Protein AF-A0A960X3S8-F1 (afdb_monomer_lite)

Sequence (187 aa):
QKRCPADGPPTTPSRSWREHPVTQSFVLLCLVVVVVWNLRSVDYDKWKRWFPAAWNPPAQALKLDQYWALFAPHPLNDDGWLVLDAELADGSHVDLLRHGQAVSFLKPELISAEFPDYRWHKLLMNLWAAKYQTMRHPVCGWIERQWNEKSPPDRQVKAWTLVFMEEKTLPAYHALIPQKVELARKP

Radius of gyration: 27.68 Å; chains: 1; bounding box: 65×42×90 Å

Foldseek 3Di:
DDDDPDDDDPDDPPPDPPPCVPVVVVVVVLVVLLVLLVVCVVPVPVSCVVPPPVCVVVCVVVVSHDDDPPAPPHRDQKDWAKFKWFQFLLRATAGLLQVGHHTDLDDDPDRVVSAPDPVRVVLRVVCVDPVCLVVVCVVSVVSLVVQQVVDDRRGRTPKIWMWIFIWGQDPPGDIDRTDIDTSDMDD

pLDDT: mean 88.38, std 10.96, range [48.03, 98.44]

Structure (mmCIF, N/CA/C/O backbone):
data_AF-A0A960X3S8-F1
#
_entry.id   AF-A0A960X3S8-F1
#
loop_
_atom_site.group_PDB
_atom_site.id
_atom_site.type_symbol
_atom_site.label_atom_id
_atom_site.label_alt_id
_atom_site.label_comp_id
_atom_site.label_asym_id
_atom_site.label_entity_id
_atom_site.label_seq_id
_atom_site.pdbx_PDB_ins_code
_atom_site.Cartn_x
_atom_site.Cartn_y
_atom_site.Cartn_z
_atom_site.occupancy
_atom_site.B_iso_or_equiv
_atom_site.auth_seq_id
_atom_site.auth_comp_id
_atom_site.auth_asym_id
_atom_site.auth_atom_id
_atom_site.pdbx_PDB_model_num
ATOM 1 N N . GLN A 1 1 ? -39.858 14.604 -64.160 1.00 48.03 1 GLN A N 1
ATOM 2 C CA . GLN A 1 1 ? -39.017 14.335 -62.972 1.00 48.03 1 GLN A CA 1
ATOM 3 C C . GLN A 1 1 ? -37.562 14.626 -63.324 1.00 48.03 1 GLN A C 1
ATOM 5 O O . GLN A 1 1 ? -36.982 13.883 -64.103 1.00 48.03 1 GLN A O 1
ATOM 10 N N . LYS A 1 2 ? -36.987 15.731 -62.827 1.00 49.00 2 LYS A N 1
ATOM 11 C CA . LYS A 1 2 ? -35.540 15.991 -62.923 1.00 49.00 2 LYS A CA 1
ATOM 12 C C . LYS A 1 2 ? -34.854 15.184 -61.814 1.00 49.00 2 LYS A C 1
ATOM 14 O O . LYS A 1 2 ? -35.189 15.382 -60.652 1.00 49.00 2 LYS A O 1
ATOM 19 N N . ARG A 1 3 ? -33.966 14.247 -62.161 1.00 50.47 3 ARG A N 1
ATOM 20 C CA . ARG A 1 3 ? -33.108 13.560 -61.180 1.00 50.47 3 ARG A CA 1
ATOM 21 C C . ARG A 1 3 ? -32.023 14.537 -60.722 1.00 50.47 3 ARG A C 1
ATOM 23 O O . ARG A 1 3 ? -31.351 15.118 -61.571 1.00 50.47 3 ARG A O 1
ATOM 30 N N . CYS A 1 4 ? -31.871 14.719 -59.412 1.00 56.88 4 CYS A N 1
ATOM 31 C CA . CYS A 1 4 ? -30.686 15.360 -58.847 1.00 56.88 4 CYS A CA 1
ATOM 32 C C . CYS A 1 4 ? -29.446 14.514 -59.188 1.00 56.88 4 CYS A C 1
ATOM 34 O O . CYS A 1 4 ? -29.553 13.281 -59.178 1.00 56.88 4 CYS A O 1
ATOM 36 N N . PRO A 1 5 ? -28.292 15.127 -59.502 1.00 57.25 5 PRO A N 1
ATOM 37 C CA . PRO A 1 5 ? -27.046 14.382 -59.588 1.00 57.25 5 PRO A CA 1
ATOM 38 C C . PRO A 1 5 ? -26.740 13.804 -58.201 1.00 57.25 5 PRO A C 1
ATOM 40 O O . PRO A 1 5 ? -26.867 14.496 -57.195 1.00 57.25 5 PRO A O 1
ATOM 43 N N . ALA A 1 6 ? -26.420 12.513 -58.149 1.00 62.44 6 ALA A N 1
ATOM 44 C CA . ALA A 1 6 ? -25.970 11.876 -56.924 1.00 62.44 6 ALA A CA 1
ATOM 45 C C . ALA A 1 6 ? -24.596 12.452 -56.565 1.00 62.44 6 ALA A C 1
ATOM 47 O O . ALA A 1 6 ? -23.650 12.291 -57.339 1.00 62.44 6 ALA A O 1
ATOM 48 N N . ASP A 1 7 ? -24.498 13.123 -55.419 1.00 62.97 7 ASP A N 1
ATOM 49 C CA . ASP A 1 7 ? -23.213 13.482 -54.834 1.00 62.97 7 ASP A CA 1
ATOM 50 C C . ASP A 1 7 ? -22.432 12.182 -54.594 1.00 62.97 7 ASP A C 1
ATOM 52 O O . ASP A 1 7 ? -22.887 11.281 -53.884 1.00 62.97 7 ASP A O 1
ATOM 56 N N . GLY A 1 8 ? -21.287 12.042 -55.266 1.00 67.31 8 GLY A N 1
ATOM 57 C CA . GLY A 1 8 ? -20.387 10.911 -55.059 1.00 67.31 8 GLY A CA 1
ATOM 58 C C . GLY A 1 8 ? -19.930 10.838 -53.596 1.00 67.31 8 GLY A C 1
ATOM 59 O O . GLY A 1 8 ? -19.962 11.851 -52.891 1.00 67.31 8 GLY A O 1
ATOM 60 N N . PRO A 1 9 ? -19.499 9.659 -53.110 1.00 68.88 9 PRO A N 1
ATOM 61 C CA . PRO A 1 9 ? -19.025 9.527 -51.737 1.00 68.88 9 PRO A CA 1
ATOM 62 C C . PRO A 1 9 ? -17.893 10.535 -51.480 1.00 68.88 9 PRO A C 1
ATOM 64 O O . PRO A 1 9 ? -17.053 10.730 -52.365 1.00 68.88 9 PRO A O 1
ATOM 67 N N . PRO A 1 10 ? -17.843 11.181 -50.300 1.00 63.62 10 PRO A N 1
ATOM 68 C CA . PRO A 1 10 ? -16.814 12.166 -50.004 1.00 63.62 10 PRO A CA 1
ATOM 69 C C . PRO A 1 10 ? -15.436 11.521 -50.166 1.00 63.62 10 PRO A C 1
ATOM 71 O O . PRO A 1 10 ? -15.090 10.562 -49.471 1.00 63.62 10 PRO A O 1
ATOM 74 N N . THR A 1 11 ? -14.644 12.034 -51.107 1.00 64.88 11 THR A N 1
ATOM 75 C CA . THR A 1 11 ? -13.258 11.612 -51.298 1.00 64.88 11 THR A CA 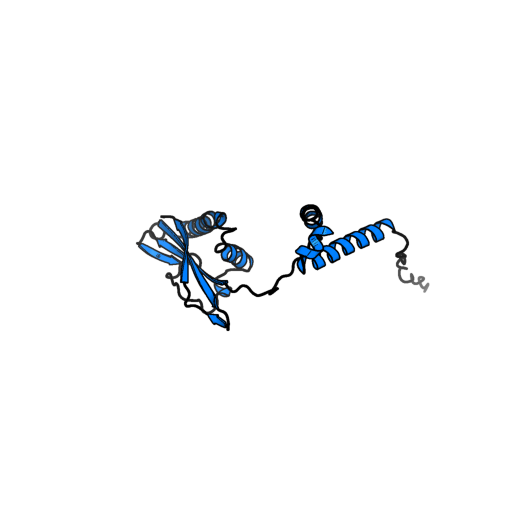1
ATOM 76 C C . THR A 1 11 ? -12.483 11.983 -50.044 1.00 64.88 11 THR A C 1
ATOM 78 O O . THR A 1 11 ? -12.201 13.157 -49.800 1.00 64.88 11 THR A O 1
ATOM 81 N N . THR A 1 12 ? -12.167 10.987 -49.220 1.00 64.50 12 THR A N 1
ATOM 82 C CA . THR A 1 12 ? -11.300 11.193 -48.061 1.00 64.50 12 THR A CA 1
ATOM 83 C C . THR A 1 12 ? -9.906 11.500 -48.605 1.00 64.50 12 THR A C 1
ATOM 85 O O . THR A 1 12 ? -9.380 10.677 -49.358 1.00 64.50 12 THR A O 1
ATOM 88 N N . PRO A 1 13 ? -9.301 12.662 -48.302 1.00 62.12 13 PRO A N 1
ATOM 89 C CA . PRO A 1 13 ? -7.965 12.959 -48.790 1.00 62.12 13 PRO A CA 1
ATOM 90 C C . PRO A 1 13 ? -7.011 11.883 -48.268 1.00 62.12 13 PRO A C 1
ATOM 92 O O . PRO A 1 13 ? -6.859 11.705 -47.057 1.00 62.12 13 PRO A O 1
ATOM 95 N N . SER A 1 14 ? -6.384 11.142 -49.182 1.00 65.50 14 SER A N 1
ATOM 96 C CA . SER A 1 14 ? -5.341 10.182 -48.842 1.00 65.50 14 SER A CA 1
ATOM 97 C C . SER A 1 14 ? -4.112 10.967 -48.389 1.00 65.50 14 SER A C 1
ATOM 99 O O . SER A 1 14 ? -3.263 11.323 -49.203 1.00 65.50 14 SER A O 1
ATOM 101 N N . ARG A 1 15 ? -4.036 11.297 -47.096 1.00 62.56 15 ARG A N 1
ATOM 102 C CA . ARG A 1 15 ? -2.833 11.897 -46.510 1.00 62.56 15 ARG A CA 1
ATOM 103 C C . ARG A 1 15 ? -1.670 10.946 -46.740 1.00 62.56 15 ARG A C 1
ATOM 105 O O . ARG A 1 15 ? -1.662 9.835 -46.208 1.00 62.56 15 ARG A O 1
ATOM 112 N N . SER A 1 16 ? -0.706 11.359 -47.558 1.00 66.06 16 SER A N 1
ATOM 113 C CA . SER A 1 16 ? 0.472 10.543 -47.788 1.00 66.06 16 SER A CA 1
ATOM 114 C C . SER A 1 16 ? 1.361 10.644 -46.548 1.00 66.06 16 SER A C 1
ATOM 116 O O . SER A 1 16 ? 1.662 11.729 -46.055 1.00 66.06 16 SER A O 1
ATOM 118 N N . TRP A 1 17 ? 1.802 9.504 -46.015 1.00 59.81 17 TRP A N 1
ATOM 119 C CA . TRP A 1 17 ? 2.666 9.448 -44.828 1.00 59.81 17 TRP A CA 1
ATOM 120 C C . TRP A 1 17 ? 3.941 10.301 -44.970 1.00 59.81 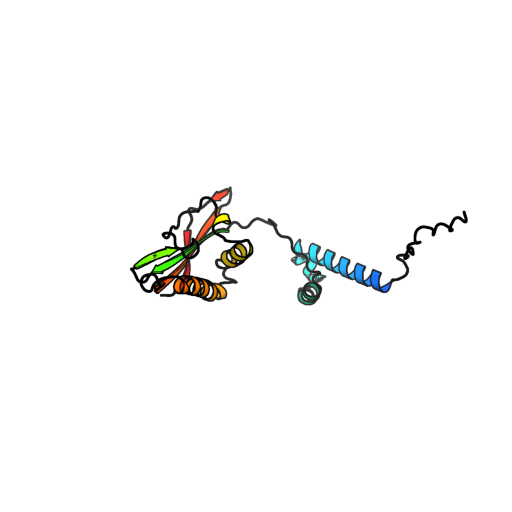17 TRP A C 1
ATOM 122 O O . TRP A 1 17 ? 4.568 10.643 -43.977 1.00 59.81 17 TRP A O 1
ATOM 132 N N . ARG A 1 18 ? 4.321 10.664 -46.200 1.00 63.38 18 ARG A N 1
ATOM 133 C CA . ARG A 1 18 ? 5.527 11.423 -46.548 1.00 63.38 18 ARG A CA 1
ATOM 134 C C . ARG A 1 18 ? 5.441 12.925 -46.248 1.00 63.38 18 ARG A C 1
ATOM 136 O O . ARG A 1 18 ? 6.465 13.593 -46.303 1.00 63.38 18 ARG A O 1
ATOM 143 N N . GLU A 1 19 ? 4.268 13.461 -45.920 1.00 68.75 19 GLU A N 1
ATOM 144 C CA . GLU A 1 19 ? 4.064 14.913 -45.766 1.00 68.75 19 GLU A CA 1
ATOM 145 C C . GLU A 1 19 ? 4.533 15.483 -44.412 1.00 68.75 19 GLU A C 1
ATOM 147 O O . GLU A 1 19 ? 4.605 16.702 -44.249 1.00 68.75 19 GLU A O 1
ATOM 152 N N . HIS A 1 20 ? 4.899 14.636 -43.440 1.00 82.62 20 HIS A N 1
ATOM 153 C CA . HIS A 1 20 ? 5.240 15.077 -42.078 1.00 82.62 20 HIS A CA 1
ATOM 154 C C . HIS A 1 20 ? 6.525 14.429 -41.524 1.00 82.62 20 HIS A C 1
ATOM 156 O O . HIS A 1 20 ? 6.467 13.683 -40.541 1.00 82.62 20 HIS A O 1
ATOM 162 N N . PRO A 1 21 ? 7.706 14.732 -42.097 1.00 87.88 21 PRO A N 1
ATOM 163 C CA . PRO A 1 21 ? 8.974 14.125 -41.682 1.00 87.88 21 PRO A CA 1
ATOM 164 C C . PRO A 1 21 ? 9.322 14.419 -40.216 1.00 87.88 21 PRO A C 1
ATOM 166 O O . PRO A 1 21 ? 9.789 13.535 -39.507 1.00 87.88 21 PRO A O 1
ATOM 169 N N . VAL A 1 22 ? 9.019 15.625 -39.723 1.00 91.94 22 VAL A N 1
ATOM 170 C CA . VAL A 1 22 ? 9.259 16.007 -38.318 1.00 91.94 22 VAL A CA 1
ATOM 171 C C . VAL A 1 22 ? 8.459 15.122 -37.363 1.00 91.94 22 VAL A C 1
ATOM 173 O O . VAL A 1 22 ? 9.004 14.593 -36.395 1.00 91.94 22 VAL A O 1
ATOM 176 N N . THR A 1 23 ? 7.173 14.916 -37.654 1.00 90.69 23 THR A N 1
ATOM 177 C CA . THR A 1 23 ? 6.305 14.051 -36.851 1.00 90.69 23 THR A CA 1
ATOM 178 C C . THR A 1 23 ? 6.798 12.609 -36.878 1.00 90.69 23 THR A C 1
ATOM 180 O O . THR A 1 23 ? 6.862 11.970 -35.833 1.00 90.69 23 THR A O 1
ATOM 183 N N . GLN A 1 24 ? 7.204 12.105 -38.046 1.00 92.38 24 GLN A N 1
ATOM 184 C CA . GLN A 1 24 ? 7.749 10.753 -38.175 1.00 92.38 24 GLN A CA 1
ATOM 185 C C . GLN A 1 24 ? 9.037 10.567 -37.372 1.00 92.38 24 GLN A C 1
ATOM 187 O O . GLN A 1 24 ? 9.165 9.577 -36.655 1.00 92.38 24 GLN A O 1
ATOM 192 N N . SER A 1 25 ? 9.971 11.519 -37.444 1.00 93.69 25 SER A N 1
ATOM 193 C CA . SER A 1 25 ? 11.210 11.478 -36.664 1.00 93.69 25 SER A CA 1
ATOM 194 C C . SER A 1 25 ? 10.942 11.532 -35.162 1.00 93.69 25 SER A C 1
ATOM 196 O O . SER A 1 25 ? 11.573 10.795 -34.408 1.00 93.69 25 SER A O 1
ATOM 198 N N . PHE A 1 26 ? 9.986 12.354 -34.723 1.00 93.50 26 PHE A N 1
ATOM 199 C CA . PHE A 1 26 ? 9.586 12.419 -33.319 1.00 93.50 26 PHE A CA 1
ATOM 200 C C . PHE A 1 26 ? 8.985 11.094 -32.832 1.00 93.50 26 PHE A C 1
ATOM 202 O O . PHE A 1 26 ? 9.410 10.567 -31.808 1.00 93.50 26 PHE A O 1
ATOM 209 N N . VAL A 1 27 ? 8.057 10.506 -33.595 1.00 93.94 27 VAL A N 1
ATOM 210 C CA . VAL A 1 27 ? 7.465 9.199 -33.266 1.00 93.94 27 VAL A CA 1
ATOM 211 C C . VAL A 1 27 ? 8.534 8.109 -33.230 1.00 93.94 27 VAL A C 1
ATOM 213 O O . VAL A 1 27 ? 8.564 7.315 -32.291 1.00 93.94 27 VAL A O 1
ATOM 216 N N . LEU A 1 28 ? 9.441 8.085 -34.210 1.00 95.00 28 LEU A N 1
ATOM 217 C CA . LEU A 1 28 ? 10.548 7.133 -34.240 1.00 95.00 28 LEU A CA 1
ATOM 218 C C . LEU A 1 28 ? 11.435 7.277 -32.999 1.00 95.00 28 LEU A C 1
ATOM 220 O O . LEU A 1 28 ? 11.760 6.275 -32.370 1.00 95.00 28 LEU A O 1
ATOM 224 N N . LEU A 1 29 ? 11.778 8.507 -32.608 1.00 93.94 29 LEU A N 1
ATOM 225 C CA . LEU A 1 29 ? 12.535 8.773 -31.387 1.00 93.94 29 LEU A CA 1
ATOM 226 C C . LEU A 1 29 ? 11.805 8.239 -30.146 1.00 93.94 29 LEU A C 1
ATOM 228 O O . LEU A 1 29 ? 12.420 7.540 -29.342 1.00 93.94 29 LEU A O 1
ATOM 232 N N . CYS A 1 30 ? 10.504 8.510 -30.001 1.00 94.06 30 CYS A N 1
ATOM 233 C CA . CYS A 1 30 ? 9.700 7.977 -28.898 1.00 94.06 30 CYS A CA 1
ATOM 234 C C . CYS A 1 30 ? 9.716 6.444 -28.868 1.00 94.06 30 CYS A C 1
ATOM 236 O O . CYS A 1 30 ? 9.905 5.858 -27.804 1.00 94.06 30 CYS A O 1
ATOM 238 N N . LEU A 1 31 ? 9.575 5.789 -30.024 1.00 95.12 31 LEU A N 1
ATOM 239 C CA . LEU A 1 31 ? 9.638 4.330 -30.126 1.00 95.12 31 LEU A CA 1
ATOM 240 C C . LEU A 1 31 ? 11.012 3.790 -29.724 1.00 95.12 31 LEU A C 1
ATOM 242 O O . LEU A 1 31 ? 11.079 2.821 -28.971 1.00 95.12 31 LEU A O 1
ATOM 246 N N . VAL A 1 32 ? 12.103 4.429 -30.158 1.00 93.50 32 VAL A N 1
ATOM 247 C CA . VAL A 1 32 ? 13.457 4.047 -29.730 1.00 93.50 32 VAL A CA 1
ATOM 248 C C . VAL A 1 32 ? 13.595 4.172 -28.214 1.00 93.50 32 VAL A C 1
ATOM 250 O O . VAL A 1 32 ? 14.090 3.243 -27.580 1.00 93.50 32 VAL A O 1
ATOM 253 N N . VAL A 1 33 ? 13.112 5.265 -27.611 1.00 92.94 33 VAL A N 1
ATOM 254 C CA . VAL A 1 33 ? 13.129 5.441 -26.148 1.00 92.94 33 VAL A CA 1
ATOM 255 C C . VAL A 1 33 ? 12.351 4.324 -25.450 1.00 92.94 33 VAL A C 1
ATOM 257 O O . VAL A 1 33 ? 12.866 3.738 -24.500 1.00 92.94 33 VAL A O 1
ATOM 260 N N . VAL A 1 34 ? 11.158 3.972 -25.937 1.00 93.81 34 VAL A N 1
ATOM 261 C CA . VAL A 1 34 ? 10.342 2.876 -25.383 1.00 93.81 34 VAL A CA 1
ATOM 262 C C . VAL A 1 34 ? 11.053 1.523 -25.506 1.00 93.81 34 VAL A C 1
ATOM 264 O O . VAL A 1 34 ? 11.059 0.741 -24.554 1.00 93.81 34 VAL A O 1
ATOM 267 N N . VAL A 1 35 ? 11.683 1.233 -26.647 1.00 93.12 35 VAL A N 1
ATOM 268 C CA . VAL A 1 35 ? 12.440 -0.013 -26.852 1.00 93.12 35 VAL A CA 1
ATOM 269 C C . VAL A 1 35 ? 13.634 -0.081 -25.903 1.00 93.12 35 VAL A C 1
ATOM 271 O O . VAL A 1 35 ? 13.807 -1.079 -25.207 1.00 93.12 35 VAL A O 1
ATOM 274 N N . VAL A 1 36 ? 14.425 0.990 -25.812 1.00 92.25 36 VAL A N 1
ATOM 275 C CA . VAL A 1 36 ? 15.579 1.060 -24.903 1.00 92.25 36 VAL A CA 1
ATOM 276 C C . VAL A 1 36 ? 15.136 0.961 -23.439 1.00 92.25 36 VAL A C 1
ATOM 278 O O . VAL A 1 36 ? 15.798 0.289 -22.649 1.00 92.25 36 VAL A O 1
ATOM 281 N N . TRP A 1 37 ? 13.993 1.553 -23.077 1.00 93.31 37 TRP A N 1
ATOM 282 C CA . TRP A 1 37 ? 13.402 1.423 -21.745 1.00 93.31 37 TRP A CA 1
ATOM 283 C C . TRP A 1 37 ? 13.089 -0.037 -21.394 1.00 93.31 37 TRP A C 1
ATOM 285 O O . TRP A 1 37 ? 13.457 -0.495 -20.312 1.00 93.31 37 TRP A O 1
ATOM 295 N N . ASN A 1 38 ? 12.465 -0.781 -22.314 1.00 92.00 38 ASN A N 1
ATOM 296 C CA . ASN A 1 38 ? 12.151 -2.202 -22.124 1.00 92.00 38 ASN A CA 1
ATOM 297 C C . ASN A 1 38 ? 13.406 -3.088 -22.111 1.00 92.00 38 ASN A C 1
ATOM 299 O O . ASN A 1 38 ? 13.501 -4.024 -21.326 1.00 92.00 38 ASN A O 1
ATOM 303 N N . LEU A 1 39 ? 14.413 -2.795 -22.935 1.00 91.12 39 LEU A N 1
ATOM 304 C CA . LEU A 1 39 ? 15.672 -3.545 -22.893 1.00 91.12 39 LEU A CA 1
ATOM 305 C C . LEU A 1 39 ? 16.411 -3.324 -21.564 1.00 91.12 39 LEU A C 1
ATOM 307 O O . LEU A 1 39 ? 16.967 -4.265 -20.995 1.00 91.12 39 LEU A O 1
ATOM 311 N N . ARG A 1 40 ? 16.340 -2.100 -21.023 1.00 91.06 40 ARG A N 1
ATOM 312 C CA . ARG A 1 40 ? 16.881 -1.771 -19.701 1.00 91.06 40 ARG A CA 1
ATOM 313 C C . ARG A 1 40 ? 16.116 -2.427 -18.552 1.00 91.06 40 ARG A C 1
ATOM 315 O O . ARG A 1 40 ? 16.734 -2.697 -17.529 1.00 91.06 40 ARG A O 1
ATOM 322 N N . SER A 1 41 ? 14.812 -2.680 -18.676 1.00 86.38 41 SER A N 1
ATOM 323 C CA . SER A 1 41 ? 14.063 -3.379 -17.621 1.00 86.38 41 SER A CA 1
ATOM 324 C C . SER A 1 41 ? 14.402 -4.872 -17.535 1.00 86.38 41 SER A C 1
ATOM 326 O O . SER A 1 41 ? 14.273 -5.443 -16.456 1.00 86.38 41 SER A O 1
ATOM 328 N N . VAL A 1 42 ? 14.880 -5.485 -18.626 1.00 86.62 42 VAL A N 1
ATOM 329 C CA . VAL A 1 42 ? 15.360 -6.880 -18.647 1.00 86.62 42 VAL A CA 1
ATOM 330 C C . VAL A 1 42 ? 16.769 -7.009 -18.062 1.00 86.62 42 VAL A C 1
ATOM 332 O O . VAL A 1 42 ? 17.020 -7.909 -17.268 1.00 86.62 42 VAL A O 1
ATOM 335 N N . ASP A 1 43 ? 17.689 -6.116 -18.439 1.00 87.12 43 ASP A N 1
ATOM 336 C CA . ASP A 1 43 ? 19.082 -6.136 -17.974 1.00 87.12 43 ASP A CA 1
ATOM 337 C C . ASP A 1 43 ? 19.565 -4.708 -17.686 1.00 87.12 43 ASP A C 1
ATOM 339 O O . ASP A 1 43 ? 20.135 -4.008 -18.532 1.00 87.12 43 ASP A O 1
ATOM 343 N N . TYR A 1 44 ? 19.297 -4.243 -16.467 1.00 87.62 44 TYR A N 1
ATOM 344 C CA . TYR A 1 44 ? 19.617 -2.874 -16.075 1.00 87.62 44 TYR A CA 1
ATOM 345 C C . TYR A 1 44 ? 21.122 -2.589 -16.145 1.00 87.62 44 TYR A C 1
ATOM 347 O O . TYR A 1 44 ? 21.533 -1.521 -16.608 1.00 87.62 44 TYR A O 1
ATOM 355 N N . ASP A 1 45 ? 21.958 -3.541 -15.726 1.00 88.50 45 ASP A N 1
ATOM 356 C CA . ASP A 1 45 ? 23.403 -3.345 -15.636 1.00 88.50 45 ASP A CA 1
ATOM 357 C C . ASP A 1 45 ? 24.073 -3.205 -16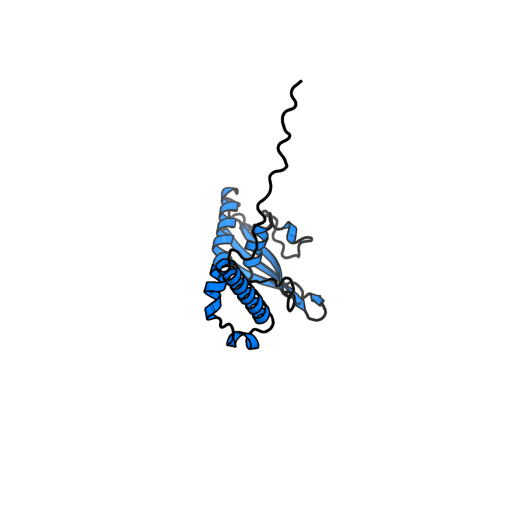.999 1.00 88.50 45 ASP A C 1
ATOM 359 O O . ASP A 1 45 ? 24.981 -2.380 -17.152 1.00 88.50 45 ASP A O 1
ATOM 363 N N . LYS A 1 46 ? 23.592 -3.933 -18.009 1.00 89.81 46 LYS A N 1
ATOM 364 C CA . LYS A 1 46 ? 24.075 -3.807 -19.387 1.00 89.81 46 LYS A CA 1
ATOM 365 C C . LYS A 1 46 ? 23.630 -2.501 -20.045 1.00 89.81 46 LYS A C 1
ATOM 367 O O . LYS A 1 46 ? 24.409 -1.863 -20.760 1.00 89.81 46 LYS A O 1
ATOM 372 N N . TRP A 1 47 ? 22.387 -2.082 -19.811 1.00 89.06 47 TRP A N 1
ATOM 373 C CA . TRP A 1 47 ? 21.772 -0.966 -20.536 1.00 89.06 47 TRP A CA 1
ATOM 374 C C . TRP A 1 47 ? 21.942 0.401 -19.867 1.00 89.06 47 TRP A C 1
ATOM 376 O O . TRP A 1 47 ? 21.851 1.418 -20.558 1.00 89.06 47 TRP A O 1
ATOM 386 N N . LYS A 1 48 ? 22.286 0.470 -18.571 1.00 89.06 48 LYS A N 1
ATOM 387 C CA . LYS A 1 48 ? 22.529 1.748 -17.866 1.00 89.06 48 LYS A CA 1
ATOM 388 C C . LYS A 1 48 ? 23.620 2.612 -18.506 1.00 89.06 48 LYS A C 1
ATOM 390 O O . LYS A 1 48 ? 23.586 3.829 -18.358 1.00 89.06 48 LYS A O 1
ATOM 395 N N . ARG A 1 49 ? 24.569 2.003 -19.233 1.00 86.38 49 ARG A N 1
ATOM 396 C CA . ARG A 1 49 ? 25.625 2.720 -19.973 1.00 86.38 49 ARG A CA 1
ATOM 397 C C . ARG A 1 49 ? 25.073 3.534 -21.146 1.00 86.38 49 ARG A C 1
ATOM 399 O O . ARG A 1 49 ? 25.581 4.614 -21.420 1.00 86.38 49 ARG A O 1
ATOM 406 N N . TRP A 1 50 ? 24.057 3.013 -21.829 1.00 85.62 50 TRP A N 1
ATOM 407 C CA . TRP A 1 50 ? 23.443 3.639 -23.005 1.00 85.62 50 TRP A CA 1
ATOM 408 C C . TRP A 1 50 ? 22.257 4.526 -22.624 1.00 85.62 50 TRP A C 1
ATOM 410 O O . TRP A 1 50 ? 21.982 5.516 -23.294 1.00 85.62 50 TRP A O 1
ATOM 420 N N . PHE A 1 51 ? 21.574 4.188 -21.528 1.00 86.75 51 PHE A N 1
ATOM 421 C CA . PHE A 1 51 ? 20.402 4.904 -21.040 1.00 86.75 51 PHE A CA 1
ATOM 422 C C . PHE A 1 51 ? 20.459 5.086 -19.511 1.00 86.75 51 PHE A C 1
ATOM 424 O O . PHE A 1 51 ? 19.794 4.355 -18.758 1.00 86.75 51 PHE A O 1
ATOM 431 N N . PRO A 1 52 ? 21.288 6.035 -19.028 1.00 88.81 52 PRO A N 1
ATOM 432 C CA . PRO A 1 52 ? 21.501 6.260 -17.601 1.00 88.81 52 PRO A CA 1
ATOM 433 C C . PRO A 1 52 ? 20.232 6.725 -16.879 1.00 88.81 52 PRO A C 1
ATOM 435 O O . PRO A 1 52 ? 19.304 7.260 -17.484 1.00 88.81 52 PRO A O 1
ATOM 438 N N . ALA A 1 53 ? 20.214 6.573 -15.551 1.00 88.94 53 ALA A N 1
ATOM 439 C CA . ALA A 1 53 ? 19.075 6.935 -14.701 1.00 88.94 53 ALA A CA 1
ATOM 440 C C . ALA A 1 53 ? 18.648 8.414 -14.815 1.00 88.94 53 ALA A C 1
ATOM 442 O O . ALA A 1 53 ? 17.493 8.737 -14.549 1.00 88.94 53 ALA A O 1
ATOM 443 N N . ALA A 1 54 ? 19.543 9.297 -15.272 1.00 91.62 54 ALA A N 1
ATOM 444 C CA . ALA A 1 54 ? 19.238 10.694 -15.585 1.00 91.62 54 ALA A CA 1
ATOM 445 C C . ALA A 1 54 ? 18.124 10.863 -16.641 1.00 91.62 54 ALA A C 1
ATOM 447 O O . ALA A 1 54 ? 17.461 11.896 -16.660 1.00 91.62 54 ALA A O 1
ATOM 448 N N . TRP A 1 55 ? 17.867 9.851 -17.479 1.00 89.62 55 TRP A N 1
ATOM 449 C CA . TRP A 1 55 ? 16.760 9.859 -18.441 1.00 89.62 55 TRP A CA 1
ATOM 450 C C . TRP A 1 55 ? 15.411 9.433 -17.850 1.00 89.62 55 TRP A C 1
ATOM 452 O O . TRP A 1 55 ? 14.398 9.482 -18.548 1.00 89.62 55 TRP A O 1
ATOM 462 N N . ASN A 1 56 ? 15.356 9.036 -16.574 1.00 92.31 56 ASN A N 1
ATOM 463 C CA . ASN A 1 56 ? 14.098 8.626 -15.951 1.00 92.31 56 ASN A CA 1
ATOM 464 C C . ASN A 1 56 ? 13.089 9.779 -15.869 1.00 92.31 56 ASN A C 1
ATOM 466 O O . ASN A 1 56 ? 11.979 9.581 -16.356 1.00 92.31 56 ASN A O 1
ATOM 470 N N . PRO A 1 57 ? 13.432 10.976 -15.346 1.00 94.69 57 PRO A N 1
ATOM 471 C CA . PRO A 1 57 ? 12.473 12.075 -15.272 1.00 94.69 57 PRO A CA 1
ATOM 472 C C . PRO A 1 57 ? 11.850 12.468 -16.622 1.00 94.69 57 PRO A C 1
ATOM 474 O O . PRO A 1 57 ? 10.625 12.551 -16.674 1.00 94.69 57 PRO A O 1
ATOM 477 N N . PRO A 1 58 ? 12.601 12.660 -17.730 1.00 92.44 58 PRO A N 1
ATOM 478 C CA . PRO A 1 58 ? 11.979 13.010 -19.007 1.00 92.44 58 PRO A CA 1
ATOM 479 C C . PRO A 1 58 ? 11.130 11.870 -19.585 1.00 92.44 58 PRO A C 1
ATOM 481 O O . PRO A 1 58 ? 10.042 12.130 -20.095 1.00 92.44 58 PRO A O 1
ATOM 484 N N . ALA A 1 59 ? 11.567 10.610 -19.462 1.00 91.50 59 ALA A N 1
ATOM 485 C CA . ALA A 1 59 ? 10.762 9.467 -19.896 1.00 91.50 59 ALA A CA 1
ATOM 486 C C . ALA A 1 59 ? 9.446 9.365 -19.103 1.00 91.50 59 ALA A C 1
ATOM 488 O O . ALA A 1 59 ? 8.392 9.158 -19.698 1.00 91.50 59 ALA A O 1
ATOM 489 N N . GLN A 1 60 ? 9.493 9.594 -17.787 1.00 92.88 60 GLN A N 1
ATOM 490 C CA . GLN A 1 60 ? 8.328 9.584 -16.895 1.00 92.88 60 GLN A CA 1
ATOM 491 C C . GLN A 1 60 ? 7.392 10.776 -17.107 1.00 92.88 60 GLN A C 1
ATOM 493 O O . GLN A 1 60 ? 6.171 10.627 -17.027 1.00 92.88 60 GLN A O 1
ATOM 498 N N . ALA A 1 61 ? 7.946 11.959 -17.385 1.00 94.25 61 ALA A N 1
ATOM 499 C CA . ALA A 1 61 ? 7.173 13.160 -17.685 1.00 94.25 61 ALA A CA 1
ATOM 500 C C . ALA A 1 61 ? 6.365 12.991 -18.979 1.00 94.25 61 ALA A C 1
ATOM 502 O O . ALA A 1 61 ? 5.202 13.381 -19.034 1.00 94.25 61 ALA A O 1
ATOM 503 N N . LEU A 1 62 ? 6.959 12.349 -19.989 1.00 92.94 62 LEU A N 1
ATOM 504 C CA . LEU A 1 62 ? 6.305 12.031 -21.260 1.00 92.94 62 LEU A CA 1
ATOM 505 C C . LEU A 1 62 ? 5.506 10.718 -21.232 1.00 92.94 62 LEU A C 1
ATOM 507 O O . LEU A 1 62 ? 4.924 10.352 -22.250 1.00 92.94 62 LEU A O 1
ATOM 511 N N . LYS A 1 63 ? 5.483 10.001 -20.097 1.00 92.31 63 LYS A N 1
ATOM 512 C CA . LYS A 1 63 ? 4.846 8.679 -19.950 1.00 92.31 63 LYS A CA 1
ATOM 513 C C . LYS A 1 63 ? 5.315 7.645 -20.982 1.00 92.31 63 LYS A C 1
ATOM 515 O O . LYS A 1 63 ? 4.555 6.783 -21.414 1.00 92.31 63 LYS A O 1
ATOM 520 N N . LEU A 1 64 ? 6.585 7.738 -21.374 1.00 92.38 64 LEU A N 1
ATOM 521 C CA . LEU A 1 64 ? 7.261 6.766 -22.237 1.00 92.38 64 LEU A CA 1
ATOM 522 C C . LEU A 1 64 ? 7.844 5.595 -21.437 1.00 92.38 64 LEU A C 1
ATOM 524 O O . LEU A 1 64 ? 8.273 4.600 -22.020 1.00 92.38 64 LEU A O 1
ATOM 528 N N . ASP A 1 65 ? 7.860 5.696 -20.109 1.00 91.50 65 ASP A N 1
ATOM 529 C CA . ASP A 1 65 ? 8.203 4.593 -19.231 1.00 91.50 65 ASP A CA 1
ATOM 530 C C . ASP A 1 65 ? 7.150 3.479 -19.309 1.00 91.50 65 ASP A C 1
ATOM 532 O O . ASP A 1 65 ? 5.956 3.702 -19.134 1.00 91.50 65 ASP A O 1
ATOM 536 N N . GLN A 1 66 ? 7.603 2.258 -19.586 1.00 89.12 66 GLN A N 1
ATOM 537 C CA . GLN A 1 66 ? 6.762 1.062 -19.605 1.00 89.12 66 GLN A CA 1
ATOM 538 C C . GLN A 1 66 ? 7.097 0.180 -18.404 1.00 89.12 66 GLN A C 1
ATOM 540 O O . GLN A 1 66 ? 8.266 -0.101 -18.129 1.00 89.12 66 GLN A O 1
ATOM 545 N N . TYR A 1 67 ? 6.078 -0.274 -17.681 1.00 84.81 67 TYR A N 1
ATOM 546 C CA . TYR A 1 67 ? 6.255 -1.212 -16.579 1.00 84.81 67 TYR A CA 1
ATOM 547 C C . TYR A 1 67 ? 5.075 -2.178 -16.509 1.00 84.81 67 TYR A C 1
ATOM 549 O O . TYR A 1 67 ? 3.941 -1.769 -16.264 1.00 84.81 67 TYR A O 1
ATOM 557 N N . TRP A 1 68 ? 5.355 -3.466 -16.706 1.00 80.38 68 TRP A N 1
ATOM 558 C CA . TRP A 1 68 ? 4.388 -4.545 -16.536 1.00 80.38 68 TRP A CA 1
ATOM 559 C C . TRP A 1 68 ? 5.069 -5.754 -15.898 1.00 80.38 68 TRP A C 1
ATOM 561 O O . TRP A 1 68 ? 5.671 -6.583 -16.577 1.00 80.38 68 TRP A O 1
ATOM 571 N N . ALA A 1 69 ? 4.988 -5.845 -14.575 1.00 75.94 69 ALA A N 1
ATOM 572 C CA . ALA A 1 69 ? 5.579 -6.935 -13.805 1.00 75.94 69 ALA A CA 1
ATOM 573 C C . ALA A 1 69 ? 4.491 -7.688 -13.035 1.00 75.94 69 ALA A C 1
ATOM 575 O O . ALA A 1 69 ? 4.478 -7.686 -11.810 1.00 75.94 69 ALA A O 1
ATOM 576 N N . LEU A 1 70 ? 3.545 -8.302 -13.757 1.00 77.19 70 LEU A N 1
ATOM 577 C CA . LEU A 1 70 ? 2.433 -9.013 -13.118 1.00 77.19 70 LEU A CA 1
ATOM 578 C C . LEU A 1 70 ? 2.936 -10.157 -12.216 1.00 77.19 70 LEU A C 1
ATOM 580 O O . LEU A 1 70 ? 2.484 -10.273 -11.084 1.00 77.19 70 LEU A O 1
ATOM 584 N N . PHE A 1 71 ? 3.917 -10.934 -12.695 1.00 77.62 71 PHE A N 1
ATOM 585 C CA . PHE A 1 71 ? 4.557 -12.037 -11.953 1.00 77.62 71 PHE A CA 1
ATOM 586 C C . PHE A 1 71 ? 6.075 -12.133 -12.186 1.00 77.62 71 PHE A C 1
ATOM 588 O O . PHE A 1 71 ? 6.693 -13.146 -11.872 1.00 77.62 71 PHE A O 1
ATOM 595 N N . ALA A 1 72 ? 6.673 -11.113 -12.806 1.00 81.25 72 ALA A N 1
ATOM 596 C CA . ALA A 1 72 ? 8.064 -11.147 -13.242 1.00 81.25 72 ALA A CA 1
ATOM 597 C C . ALA A 1 72 ? 8.995 -10.429 -12.247 1.00 81.25 72 ALA A C 1
ATOM 599 O O . ALA 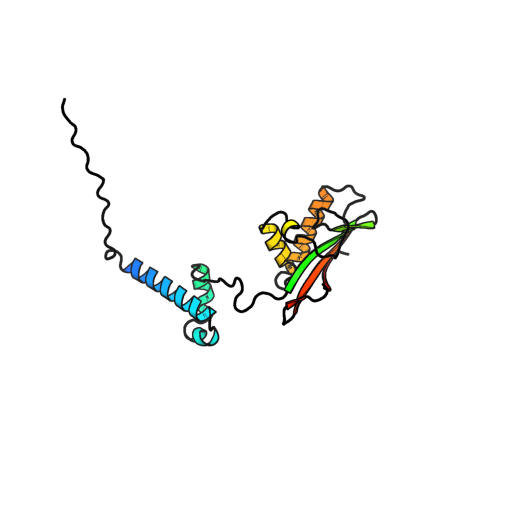A 1 72 ? 8.616 -9.382 -11.720 1.00 81.25 72 ALA A O 1
ATOM 600 N N . PRO A 1 73 ? 10.235 -10.918 -12.052 1.00 77.81 73 PRO A N 1
ATOM 601 C CA . PRO A 1 73 ? 10.743 -12.222 -12.503 1.00 77.81 73 PRO A CA 1
ATOM 602 C C . PRO A 1 73 ? 10.167 -13.396 -11.693 1.00 77.81 73 PRO A C 1
ATOM 604 O O . PRO A 1 73 ? 10.102 -14.515 -12.194 1.00 77.81 73 PRO A O 1
ATOM 607 N N . HIS A 1 74 ? 9.722 -13.124 -10.467 1.00 83.00 74 HIS A N 1
ATOM 608 C CA . HIS A 1 74 ? 9.062 -14.069 -9.578 1.00 83.00 74 HIS A CA 1
ATOM 609 C C . HIS A 1 74 ? 7.856 -13.379 -8.930 1.00 83.00 74 HIS A C 1
ATOM 611 O O . HIS A 1 74 ? 7.899 -12.160 -8.729 1.00 83.00 74 HIS A O 1
ATOM 617 N N . PRO A 1 75 ? 6.787 -14.124 -8.606 1.00 83.06 75 PRO A N 1
ATOM 618 C CA . PRO A 1 75 ? 5.665 -13.569 -7.861 1.00 83.06 75 PRO A CA 1
ATOM 619 C C . PRO A 1 75 ? 6.113 -13.091 -6.472 1.00 83.06 75 PRO A C 1
ATOM 621 O O . PRO A 1 75 ? 7.150 -13.514 -5.956 1.00 83.06 75 PRO A O 1
ATOM 624 N N . LEU A 1 76 ? 5.316 -12.212 -5.858 1.00 82.75 76 LEU A N 1
ATOM 625 C CA . LEU A 1 76 ? 5.481 -11.918 -4.436 1.00 82.75 76 LEU A CA 1
ATOM 626 C C . LEU A 1 76 ? 5.236 -13.201 -3.635 1.00 82.75 76 LEU A C 1
ATOM 628 O O . LEU A 1 76 ? 4.278 -13.923 -3.895 1.00 82.75 76 LEU A O 1
ATOM 632 N N . ASN A 1 77 ? 6.102 -13.451 -2.657 1.00 85.44 77 ASN A N 1
ATOM 633 C CA . ASN A 1 77 ? 5.960 -14.573 -1.729 1.00 85.44 77 ASN A CA 1
ATOM 634 C C . ASN A 1 77 ? 5.272 -14.163 -0.422 1.00 85.44 77 ASN A C 1
ATOM 636 O O . ASN A 1 77 ? 4.971 -15.030 0.393 1.00 85.44 77 ASN A O 1
ATOM 640 N N . ASP A 1 78 ? 5.066 -12.864 -0.215 1.00 86.31 78 ASP A N 1
ATOM 641 C CA . ASP A 1 78 ? 4.431 -12.314 0.974 1.00 86.31 78 ASP A CA 1
ATOM 642 C C . ASP A 1 78 ? 2.962 -12.026 0.639 1.00 86.31 78 ASP A C 1
ATOM 644 O O . ASP A 1 78 ? 2.668 -11.223 -0.253 1.00 86.31 78 ASP A O 1
ATOM 648 N N . ASP A 1 79 ? 2.056 -12.708 1.332 1.00 88.12 79 ASP A N 1
ATOM 649 C CA . ASP A 1 79 ? 0.610 -12.499 1.281 1.00 88.12 79 ASP A CA 1
ATOM 650 C C . ASP A 1 79 ? 0.087 -12.216 2.698 1.00 88.12 79 ASP A C 1
ATOM 652 O O . ASP A 1 79 ? 0.835 -12.274 3.679 1.00 88.12 79 ASP A O 1
ATOM 656 N N . GLY A 1 80 ? -1.187 -11.865 2.828 1.00 92.19 80 GLY A N 1
ATOM 657 C CA . GLY A 1 80 ? -1.807 -11.676 4.129 1.00 92.19 80 GLY A CA 1
ATOM 658 C C . GLY A 1 80 ? -3.077 -10.847 4.104 1.00 92.19 80 GLY A C 1
ATOM 659 O O . GLY A 1 80 ? -3.582 -10.432 3.062 1.00 92.19 80 GLY A O 1
ATOM 660 N N . TRP A 1 81 ? -3.595 -10.568 5.295 1.00 94.06 81 TRP A N 1
ATOM 661 C CA . TRP A 1 81 ? -4.752 -9.696 5.480 1.00 94.06 81 TRP A CA 1
ATOM 662 C C . TRP A 1 81 ? -4.537 -8.739 6.643 1.00 94.06 81 TRP A C 1
ATOM 664 O O . TRP A 1 81 ? -3.750 -8.986 7.558 1.00 94.06 81 TRP A O 1
ATOM 674 N N . LEU A 1 82 ? -5.242 -7.613 6.593 1.00 95.38 82 LEU A N 1
ATOM 675 C CA . LEU A 1 82 ? -5.225 -6.626 7.663 1.00 95.38 82 LEU A CA 1
ATOM 676 C C . LEU A 1 82 ? -6.352 -6.885 8.658 1.00 95.38 82 LEU A C 1
ATOM 678 O O . LEU A 1 82 ? -7.424 -7.363 8.290 1.00 95.38 82 LEU A O 1
ATOM 682 N N . VAL A 1 83 ? -6.086 -6.518 9.905 1.00 96.50 83 VAL A N 1
ATOM 683 C CA . VAL A 1 83 ? -7.050 -6.458 11.003 1.00 96.50 83 VAL A CA 1
ATOM 684 C C . VAL A 1 83 ? -6.836 -5.118 11.698 1.00 96.50 83 VAL A C 1
ATOM 686 O O . VAL A 1 83 ? -5.707 -4.801 12.084 1.00 96.50 83 VAL A O 1
ATOM 689 N N . LEU A 1 84 ? -7.888 -4.310 11.834 1.00 97.50 84 LEU A N 1
ATOM 690 C CA . LEU A 1 84 ? -7.838 -3.067 12.607 1.00 97.50 84 LEU A CA 1
ATOM 691 C C . LEU A 1 84 ? -8.597 -3.278 13.913 1.00 97.50 84 LEU A C 1
ATOM 693 O O . LEU A 1 84 ? -9.774 -2.943 14.020 1.00 97.50 84 LEU A O 1
ATOM 697 N N . ASP A 1 85 ? -7.895 -3.867 14.876 1.00 98.12 85 ASP A N 1
ATOM 698 C CA . ASP A 1 85 ? -8.399 -4.196 16.207 1.00 98.12 85 ASP A CA 1
ATOM 699 C C . ASP A 1 85 ? -8.594 -2.909 17.012 1.00 98.12 85 ASP A C 1
ATOM 701 O O . ASP A 1 85 ? -7.617 -2.245 17.365 1.00 98.12 85 ASP A O 1
ATOM 705 N N . ALA A 1 86 ? -9.847 -2.5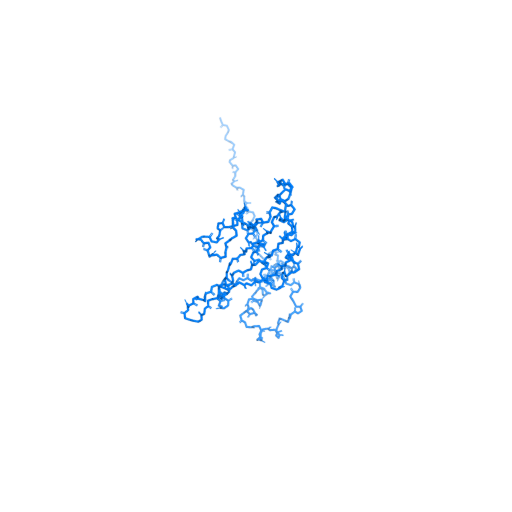29 17.249 1.00 98.06 86 ALA A N 1
ATOM 706 C CA . ALA A 1 86 ? -10.217 -1.349 18.012 1.00 98.06 86 ALA A CA 1
ATOM 707 C C . ALA A 1 86 ? -10.872 -1.731 19.338 1.00 98.06 86 ALA A C 1
ATOM 709 O O . ALA A 1 86 ? -11.874 -2.446 19.362 1.00 98.06 86 ALA A O 1
ATOM 710 N N . GLU A 1 87 ? -10.339 -1.178 20.424 1.00 97.94 87 GLU A N 1
ATOM 711 C CA . GLU A 1 87 ? -10.938 -1.231 21.753 1.00 97.94 87 GLU A CA 1
ATOM 712 C C . GLU A 1 87 ? -11.973 -0.108 21.875 1.00 97.94 87 GLU A C 1
ATOM 714 O O . GLU A 1 87 ? -11.665 1.076 21.687 1.00 97.94 87 GLU A O 1
ATOM 719 N N . LEU A 1 88 ? -13.215 -0.477 22.173 1.00 97.19 88 LEU A N 1
ATOM 720 C CA . LEU A 1 88 ? -14.327 0.450 22.341 1.00 97.19 88 LEU A CA 1
ATOM 721 C C . LEU A 1 88 ? -14.452 0.931 23.792 1.00 97.19 88 LEU A C 1
ATOM 723 O O . LEU A 1 88 ? -13.835 0.403 24.718 1.00 97.19 88 LEU A O 1
ATOM 727 N N . ALA A 1 89 ? -15.271 1.959 24.019 1.00 96.75 89 ALA A N 1
ATOM 728 C CA . ALA A 1 89 ? -15.423 2.547 25.342 1.00 96.75 89 ALA A CA 1
ATOM 729 C C . ALA A 1 89 ? -16.033 1.592 26.384 1.00 96.75 89 ALA A C 1
ATOM 731 O O . ALA A 1 89 ? -15.664 1.698 27.559 1.00 96.75 89 ALA A O 1
ATOM 732 N N . ASP A 1 90 ? -16.866 0.646 25.950 1.00 95.19 90 ASP A N 1
ATOM 733 C CA . ASP A 1 90 ? -17.413 -0.472 26.730 1.00 95.19 90 ASP A CA 1
ATOM 734 C C . ASP A 1 90 ? -16.404 -1.612 27.003 1.00 95.19 90 ASP A C 1
ATOM 736 O O . ASP A 1 90 ? -16.724 -2.548 27.735 1.00 95.19 90 ASP A O 1
ATOM 740 N N . GLY A 1 91 ? -15.183 -1.523 26.460 1.00 95.12 91 GLY A N 1
ATOM 741 C CA . GLY A 1 91 ? -14.118 -2.522 26.594 1.00 95.12 91 GLY A CA 1
ATOM 742 C C . GLY A 1 91 ? -14.211 -3.685 25.601 1.00 95.12 91 GLY A C 1
ATOM 743 O O . GLY A 1 91 ? -13.392 -4.601 25.654 1.00 95.12 91 GLY A O 1
ATOM 744 N N . SER A 1 92 ? -15.196 -3.685 24.699 1.00 95.94 92 SER A N 1
ATOM 745 C CA . SER A 1 92 ? -15.275 -4.677 23.627 1.00 95.94 92 SER A CA 1
ATOM 746 C C . SER A 1 92 ? -14.265 -4.384 22.513 1.00 95.94 92 SER A C 1
ATOM 748 O O . SER A 1 92 ? -13.873 -3.239 22.289 1.00 95.94 92 SER A O 1
ATOM 750 N N . HIS A 1 93 ? -13.850 -5.433 21.800 1.00 97.50 93 HIS A N 1
ATOM 751 C CA . HIS A 1 93 ? -12.930 -5.338 20.668 1.00 97.50 93 HIS A CA 1
ATOM 752 C C . HIS A 1 93 ? -13.652 -5.626 19.354 1.00 97.50 93 HIS A C 1
ATOM 754 O O . HIS A 1 93 ? -14.325 -6.655 19.217 1.00 97.50 93 HIS A O 1
ATOM 760 N N . VAL A 1 94 ? -13.477 -4.743 18.372 1.00 97.31 94 VAL A N 1
ATOM 761 C CA . VAL A 1 94 ? -14.066 -4.882 17.034 1.00 97.31 94 VAL A CA 1
ATOM 762 C C . VAL A 1 94 ? -13.036 -4.640 15.935 1.00 97.31 94 VAL A C 1
ATOM 764 O O . VAL A 1 94 ? -12.133 -3.823 16.092 1.00 97.31 94 VAL A O 1
ATOM 767 N N . ASP A 1 95 ? -13.179 -5.330 14.802 1.00 96.69 95 ASP A N 1
ATOM 768 C CA . ASP A 1 95 ? -12.381 -5.062 13.605 1.00 96.69 95 ASP A CA 1
ATOM 769 C C . ASP A 1 95 ? -13.061 -3.986 12.751 1.00 96.69 95 ASP A C 1
ATOM 771 O O . ASP A 1 95 ? -14.095 -4.214 12.110 1.00 96.69 95 ASP A O 1
ATOM 775 N N . LEU A 1 96 ? -12.466 -2.794 12.726 1.00 95.44 96 LEU A N 1
ATOM 776 C CA . LEU A 1 96 ? -13.011 -1.663 11.978 1.00 95.44 96 LEU A CA 1
ATOM 777 C C . LEU A 1 96 ? -12.916 -1.839 10.456 1.00 95.44 96 LEU A C 1
ATOM 779 O O . LEU A 1 96 ? -13.662 -1.177 9.733 1.00 95.44 96 LEU A O 1
ATOM 783 N N . LEU A 1 97 ? -12.041 -2.718 9.950 1.00 93.75 97 LEU A N 1
ATOM 784 C CA . LEU A 1 97 ? -11.985 -3.038 8.518 1.00 93.75 97 LEU A CA 1
ATOM 785 C C . LEU A 1 97 ? -13.097 -4.005 8.100 1.00 93.75 97 LEU A C 1
ATOM 787 O O . LEU A 1 97 ? -13.489 -3.999 6.938 1.00 93.75 97 LEU A O 1
ATOM 791 N N . ARG A 1 98 ? -13.656 -4.769 9.048 1.00 90.50 98 ARG A N 1
ATOM 792 C CA . ARG A 1 98 ? -14.719 -5.759 8.811 1.00 90.50 98 ARG A CA 1
ATOM 793 C C . ARG A 1 98 ? -16.054 -5.323 9.383 1.00 90.50 98 ARG A C 1
ATOM 795 O O . ARG A 1 98 ? -16.742 -6.080 10.065 1.00 90.50 98 ARG A O 1
ATOM 802 N N . HIS A 1 99 ? -16.419 -4.071 9.132 1.00 86.56 99 HIS A N 1
ATOM 803 C CA . HIS A 1 99 ? -17.715 -3.516 9.528 1.00 86.56 99 HIS A CA 1
ATOM 804 C C . HIS A 1 99 ? -18.032 -3.638 11.035 1.00 86.56 99 HIS A C 1
ATOM 806 O O . HIS A 1 99 ? -19.201 -3.692 11.413 1.00 86.56 99 HIS A O 1
ATOM 812 N N . GLY A 1 100 ? -17.014 -3.671 11.904 1.00 88.50 100 GLY A N 1
ATOM 813 C CA . GLY A 1 100 ? -17.199 -3.756 13.353 1.00 88.50 100 GLY A CA 1
ATOM 814 C C . GLY A 1 100 ? -17.557 -5.150 13.874 1.00 88.50 100 GLY A C 1
ATOM 815 O O . GLY A 1 100 ? -18.109 -5.264 14.969 1.00 88.50 100 GLY A O 1
ATOM 816 N N . GLN A 1 101 ? -17.276 -6.206 13.105 1.00 92.50 101 GLN A N 1
ATOM 817 C CA . GLN A 1 101 ? -17.359 -7.585 13.590 1.00 92.50 101 GLN A CA 1
ATOM 818 C C . GLN A 1 101 ? -16.373 -7.835 14.740 1.00 92.50 101 GLN A C 1
ATOM 820 O O . GLN A 1 101 ? -15.417 -7.083 14.935 1.00 92.50 101 GLN A O 1
ATOM 825 N N . ALA A 1 102 ? -16.593 -8.914 15.496 1.00 94.19 102 ALA A N 1
ATOM 826 C CA . ALA A 1 102 ? -15.637 -9.352 16.507 1.00 94.19 102 ALA A CA 1
ATOM 827 C C . ALA A 1 102 ? -14.260 -9.598 15.872 1.00 94.19 102 ALA A C 1
ATOM 829 O O . ALA A 1 102 ? -14.162 -10.167 14.781 1.00 94.19 102 ALA A O 1
ATOM 830 N N . VAL A 1 103 ? -13.201 -9.175 16.563 1.00 95.38 103 VAL A N 1
ATOM 831 C CA . VAL A 1 103 ? -11.832 -9.304 16.055 1.00 95.38 103 VAL A CA 1
ATOM 832 C C . VAL A 1 103 ? -11.491 -10.774 15.835 1.00 95.38 103 VAL A C 1
ATOM 834 O O . VAL A 1 103 ? -11.599 -11.600 16.741 1.00 95.38 103 VAL A O 1
ATOM 837 N N . SER A 1 104 ? -11.041 -11.092 14.623 1.00 93.75 104 SER A N 1
ATOM 838 C CA . SER A 1 104 ? -10.562 -12.420 14.259 1.00 93.75 104 SER A CA 1
ATOM 839 C C . SER A 1 104 ? -9.258 -12.311 13.487 1.00 93.75 104 SER A C 1
ATOM 841 O O . SER A 1 104 ? -9.166 -11.636 12.463 1.00 93.75 104 SER A O 1
ATOM 843 N N . PHE A 1 105 ? -8.249 -13.031 13.967 1.00 94.19 105 PHE A N 1
ATOM 844 C CA . PHE A 1 105 ? -6.962 -13.176 13.291 1.00 94.19 105 PHE A CA 1
ATOM 845 C C . PHE A 1 105 ? -6.924 -14.411 12.386 1.00 94.19 105 PHE A C 1
ATOM 847 O O . PHE A 1 105 ? -5.857 -14.775 11.911 1.00 94.19 105 PHE A O 1
ATOM 854 N N . LEU A 1 106 ? -8.056 -15.083 12.157 1.00 92.88 106 LEU A N 1
ATOM 855 C CA . LEU A 1 106 ? -8.131 -16.199 11.218 1.00 92.88 106 LEU A CA 1
ATOM 856 C C . LEU A 1 106 ? -8.216 -15.687 9.777 1.00 92.88 106 LEU A C 1
ATOM 858 O O . LEU A 1 106 ? -8.753 -14.604 9.513 1.00 92.88 106 LEU A O 1
ATOM 862 N N . LYS A 1 107 ? -7.698 -16.494 8.847 1.00 91.31 107 LYS A N 1
ATOM 863 C CA . LYS A 1 107 ? -7.774 -16.210 7.414 1.00 91.31 107 LYS A CA 1
ATOM 864 C C . LYS A 1 107 ? -9.245 -16.174 6.983 1.00 91.31 107 LYS A C 1
ATOM 866 O O . LYS A 1 107 ? -9.953 -17.150 7.237 1.00 91.31 107 LYS A O 1
ATOM 871 N N . PRO A 1 108 ? -9.716 -15.085 6.350 1.00 89.75 108 PRO A N 1
ATOM 872 C CA . PRO A 1 108 ? -11.029 -15.063 5.716 1.00 89.75 108 PRO A CA 1
ATOM 873 C C . PRO A 1 108 ? -11.164 -16.150 4.657 1.00 89.75 108 PRO A C 1
ATOM 875 O O . PRO A 1 108 ? -10.193 -16.463 3.969 1.00 89.75 108 PRO A O 1
ATOM 878 N N . GLU A 1 109 ? -12.383 -16.645 4.445 1.00 90.44 109 GLU A N 1
ATOM 879 C CA . GLU A 1 109 ? -12.670 -17.528 3.308 1.00 90.44 109 GLU A CA 1
ATOM 880 C C . GLU A 1 109 ? -12.372 -16.834 1.972 1.00 90.44 109 GLU A C 1
ATOM 882 O O . GLU A 1 109 ? -11.847 -17.456 1.048 1.00 90.44 109 GLU A O 1
ATOM 887 N N . LEU A 1 110 ? -12.662 -15.529 1.885 1.00 88.19 110 LEU A N 1
ATOM 888 C CA . LEU A 1 110 ? -12.421 -14.729 0.692 1.00 88.19 110 LEU A CA 1
ATOM 889 C C . LEU A 1 110 ? -11.899 -13.330 1.044 1.00 88.19 110 LEU A C 1
ATOM 891 O O . LEU A 1 110 ? -12.669 -12.395 1.234 1.00 88.19 110 LEU A O 1
ATOM 895 N N . ILE A 1 111 ? -10.573 -13.168 1.050 1.00 86.50 111 ILE A N 1
ATOM 896 C CA . ILE A 1 111 ? -9.902 -11.892 1.372 1.00 86.50 111 ILE A CA 1
ATOM 897 C C . ILE A 1 111 ? -10.376 -10.744 0.465 1.00 86.50 111 ILE A C 1
ATOM 899 O O . ILE A 1 111 ? -10.509 -9.610 0.913 1.00 86.50 111 ILE A O 1
ATOM 903 N N . SER A 1 112 ? -10.669 -11.015 -0.809 1.00 85.75 112 SER A N 1
ATOM 904 C CA . SER A 1 112 ? -11.121 -9.976 -1.743 1.00 85.75 112 SER A CA 1
ATOM 905 C C . SER A 1 112 ? -12.495 -9.391 -1.402 1.00 85.75 112 SER A C 1
ATOM 907 O O . SER A 1 112 ? -12.777 -8.275 -1.833 1.00 85.75 112 SER A O 1
ATOM 909 N N . ALA A 1 113 ? -13.326 -10.104 -0.633 1.00 87.44 113 ALA A N 1
ATOM 910 C CA . ALA A 1 113 ? -14.628 -9.623 -0.173 1.00 87.44 113 ALA A CA 1
ATOM 911 C C . ALA A 1 113 ? -14.536 -8.720 1.069 1.00 87.44 113 ALA A C 1
ATOM 913 O O . ALA A 1 113 ? -15.494 -8.016 1.371 1.00 87.44 113 ALA A O 1
ATOM 914 N N . GLU A 1 114 ? -13.386 -8.689 1.750 1.00 86.19 114 GLU A N 1
ATOM 915 C CA . GLU A 1 114 ? -13.145 -7.817 2.912 1.00 86.19 114 GLU A CA 1
ATOM 916 C C . GLU A 1 114 ? -13.004 -6.337 2.516 1.00 86.19 114 GLU A C 1
ATOM 918 O O . GLU A 1 114 ? -12.975 -5.448 3.366 1.00 86.19 114 GLU A O 1
ATOM 923 N N . PHE A 1 115 ? -12.897 -6.047 1.215 1.00 88.50 115 PHE A N 1
ATOM 924 C CA . PHE A 1 115 ? -12.727 -4.696 0.699 1.00 88.50 115 PHE A CA 1
ATOM 925 C C . PHE A 1 115 ? -13.994 -4.212 -0.012 1.00 88.50 115 PHE A C 1
ATOM 927 O O . PHE A 1 115 ? -14.509 -4.917 -0.879 1.00 88.50 115 PHE A O 1
ATOM 934 N N . PRO A 1 116 ? -14.449 -2.972 0.250 1.00 86.81 116 PRO A N 1
ATOM 935 C CA . PRO A 1 116 ? -15.615 -2.417 -0.437 1.00 86.81 116 PRO A CA 1
ATOM 936 C C . PRO A 1 116 ? -15.439 -2.311 -1.956 1.00 86.81 116 PRO A C 1
ATOM 938 O O . PRO A 1 116 ? -16.374 -2.548 -2.716 1.00 86.81 116 PRO A O 1
ATOM 941 N N . ASP A 1 117 ? -14.243 -1.916 -2.405 1.00 91.31 117 ASP A N 1
ATOM 942 C CA . ASP A 1 117 ? -13.906 -1.790 -3.820 1.00 91.31 117 ASP A CA 1
ATOM 943 C C . ASP A 1 117 ? -12.394 -1.944 -4.075 1.00 91.31 117 ASP A C 1
ATOM 945 O O . ASP A 1 117 ? -11.572 -2.051 -3.159 1.00 91.31 117 ASP A O 1
ATOM 949 N N . TYR A 1 118 ? -12.012 -1.922 -5.355 1.00 90.69 118 TYR A N 1
ATOM 950 C CA . TYR A 1 118 ? -10.617 -2.053 -5.781 1.00 90.69 118 TYR A CA 1
ATOM 951 C C . TYR A 1 118 ? -9.700 -0.924 -5.273 1.00 90.69 118 TYR A C 1
ATOM 953 O O . TYR A 1 118 ? -8.511 -1.150 -5.040 1.00 90.69 118 TYR A O 1
ATOM 961 N N . ARG A 1 119 ? -10.213 0.301 -5.097 1.00 93.88 119 ARG A N 1
ATOM 962 C CA . ARG A 1 119 ? -9.417 1.431 -4.592 1.00 93.88 119 ARG A CA 1
ATOM 963 C C . ARG A 1 119 ? -9.118 1.251 -3.111 1.00 93.88 119 ARG A C 1
ATOM 965 O O . ARG A 1 119 ? -7.972 1.452 -2.713 1.00 93.88 119 ARG A O 1
ATOM 972 N N . TRP A 1 120 ? -10.108 0.822 -2.329 1.00 93.88 120 TRP A N 1
ATOM 973 C CA . TRP A 1 120 ? -9.928 0.439 -0.930 1.00 93.88 120 TRP A CA 1
ATOM 974 C C . TRP A 1 120 ? -8.951 -0.715 -0.793 1.00 93.88 120 TRP A C 1
ATOM 976 O O . TRP A 1 120 ? -8.008 -0.611 -0.013 1.00 93.88 120 TRP A O 1
ATOM 986 N N . HIS A 1 121 ? -9.107 -1.751 -1.616 1.00 92.88 121 HIS A N 1
ATOM 987 C CA . HIS A 1 121 ? -8.166 -2.861 -1.668 1.00 92.88 121 HIS A CA 1
ATOM 988 C C . HIS A 1 121 ? -6.734 -2.362 -1.917 1.00 92.88 121 HIS A C 1
ATOM 990 O O . HIS A 1 121 ? -5.823 -2.681 -1.155 1.00 92.88 121 HIS A O 1
ATOM 996 N N . LYS A 1 122 ? -6.525 -1.496 -2.920 1.00 92.19 122 LYS A N 1
ATOM 997 C CA . LYS A 1 122 ? -5.193 -0.960 -3.232 1.00 92.19 122 LYS A CA 1
ATOM 998 C C . LYS A 1 122 ? -4.624 -0.077 -2.120 1.00 92.19 122 LYS A C 1
ATOM 1000 O O . LYS A 1 122 ? -3.426 -0.143 -1.855 1.00 92.19 122 LYS A O 1
ATOM 1005 N N . LEU A 1 123 ? -5.449 0.766 -1.502 1.00 94.56 123 LEU A N 1
ATOM 1006 C CA . LEU A 1 123 ? -5.037 1.635 -0.402 1.00 94.56 123 LEU A CA 1
ATOM 1007 C C . LEU A 1 123 ? -4.626 0.810 0.820 1.00 94.56 123 LEU A C 1
ATOM 1009 O O . LEU A 1 123 ? -3.530 0.997 1.343 1.00 94.56 123 LEU A O 1
ATOM 1013 N N . LEU A 1 124 ? -5.491 -0.107 1.249 1.00 94.31 124 LEU A N 1
ATOM 1014 C CA . LEU A 1 124 ? -5.301 -0.894 2.462 1.00 94.31 124 LEU A CA 1
ATOM 1015 C C . LEU A 1 124 ? -4.150 -1.887 2.291 1.00 94.31 124 LEU A C 1
ATOM 1017 O O . LEU A 1 124 ? -3.243 -1.898 3.116 1.00 94.31 124 LEU A O 1
ATOM 1021 N N . MET A 1 125 ? -4.066 -2.603 1.166 1.00 91.38 125 MET A N 1
ATOM 1022 C CA . MET A 1 125 ? -2.931 -3.498 0.885 1.00 91.38 125 MET A CA 1
ATOM 1023 C C . MET A 1 125 ? -1.609 -2.784 0.624 1.00 91.38 125 MET A C 1
ATOM 1025 O O . MET A 1 125 ? -0.582 -3.433 0.488 1.00 91.38 125 MET A O 1
ATOM 1029 N N . ASN A 1 126 ? -1.575 -1.456 0.576 1.00 94.00 126 ASN A N 1
ATOM 1030 C CA . ASN A 1 126 ? -0.307 -0.738 0.621 1.00 94.00 126 ASN A CA 1
ATOM 1031 C C . ASN A 1 126 ? 0.172 -0.508 2.067 1.00 94.00 126 ASN A C 1
ATOM 1033 O O . ASN A 1 126 ? 1.368 -0.341 2.274 1.00 94.00 126 ASN A O 1
ATOM 1037 N N . LEU A 1 127 ? -0.703 -0.530 3.080 1.00 95.12 127 LEU A N 1
ATOM 1038 C CA . LEU A 1 127 ? -0.342 -0.151 4.455 1.00 95.12 127 LEU A CA 1
ATOM 1039 C C . LEU A 1 127 ? 0.660 -1.099 5.130 1.00 95.12 127 LEU A C 1
ATOM 1041 O O . LEU A 1 127 ? 1.394 -0.656 6.021 1.00 95.12 127 LEU A O 1
ATOM 1045 N N . TRP A 1 128 ? 0.734 -2.366 4.709 1.00 93.62 128 TRP A N 1
ATOM 1046 C CA . TRP A 1 128 ? 1.720 -3.312 5.246 1.00 93.62 128 TRP A CA 1
ATOM 1047 C C . TRP A 1 128 ? 3.152 -2.929 4.854 1.00 93.62 128 TRP A C 1
ATOM 1049 O O . TRP A 1 128 ? 4.056 -2.968 5.687 1.00 93.62 128 TRP A O 1
ATOM 1059 N N . ALA A 1 129 ? 3.359 -2.443 3.627 1.00 92.88 129 ALA A N 1
ATOM 1060 C CA . ALA A 1 129 ? 4.689 -2.138 3.118 1.00 92.88 129 ALA A CA 1
ATOM 1061 C C . ALA A 1 129 ? 5.325 -0.933 3.834 1.00 92.88 129 ALA A C 1
ATOM 1063 O O . ALA A 1 129 ? 4.720 0.133 3.973 1.00 92.88 129 ALA A O 1
ATOM 1064 N N . ALA A 1 130 ? 6.602 -1.062 4.210 1.00 93.25 130 ALA A N 1
ATOM 1065 C CA . ALA A 1 130 ? 7.348 -0.034 4.948 1.00 93.25 130 ALA A CA 1
ATOM 1066 C C . ALA A 1 130 ? 7.349 1.346 4.260 1.00 93.25 130 ALA A C 1
ATOM 1068 O O . ALA A 1 130 ? 7.231 2.375 4.923 1.00 93.25 130 ALA A O 1
ATOM 1069 N N . LYS A 1 131 ? 7.391 1.384 2.919 1.00 95.06 131 LYS A N 1
ATOM 1070 C CA . LYS A 1 131 ? 7.331 2.634 2.133 1.00 95.06 131 LYS A CA 1
ATOM 1071 C C . LYS A 1 131 ? 6.060 3.465 2.360 1.00 95.06 131 LYS A C 1
ATOM 1073 O O . LYS A 1 131 ? 6.058 4.648 2.039 1.00 95.06 131 LYS A O 1
ATOM 1078 N N . TYR A 1 132 ? 4.994 2.866 2.893 1.00 95.44 132 TYR A N 1
ATOM 1079 C CA . TYR A 1 132 ? 3.720 3.530 3.169 1.00 95.44 132 TYR A CA 1
ATOM 1080 C C . TYR A 1 132 ? 3.415 3.634 4.671 1.00 95.44 132 TYR A C 1
ATOM 1082 O O . TYR A 1 132 ? 2.287 3.950 5.046 1.00 95.44 132 TYR A O 1
ATOM 1090 N N . GLN A 1 133 ? 4.406 3.428 5.547 1.00 95.94 133 GLN A N 1
ATOM 1091 C CA . GLN A 1 133 ? 4.214 3.493 7.001 1.00 95.94 133 GLN A CA 1
ATOM 1092 C C . GLN A 1 133 ? 3.622 4.826 7.484 1.00 95.94 133 GLN A C 1
ATOM 1094 O O . GLN A 1 133 ? 2.804 4.849 8.401 1.00 95.94 133 GLN A O 1
ATOM 1099 N N . THR A 1 134 ? 3.968 5.934 6.821 1.00 96.38 134 THR A N 1
ATOM 1100 C CA . THR A 1 134 ? 3.468 7.280 7.140 1.00 96.38 134 THR A CA 1
ATOM 1101 C C . THR A 1 134 ? 1.965 7.429 6.901 1.00 96.38 134 THR A C 1
ATOM 1103 O O . THR A 1 134 ? 1.340 8.302 7.493 1.00 96.38 134 THR A O 1
ATOM 1106 N N . MET A 1 135 ? 1.368 6.560 6.078 1.00 96.75 135 MET A N 1
ATOM 1107 C CA . MET A 1 135 ? -0.063 6.569 5.767 1.00 96.75 135 MET A CA 1
ATOM 1108 C C . MET A 1 135 ? -0.898 5.772 6.779 1.00 96.75 135 MET A C 1
ATOM 1110 O O . MET A 1 135 ? -2.114 5.950 6.815 1.00 96.75 135 MET A O 1
ATOM 1114 N N . ARG A 1 136 ? -0.281 4.939 7.634 1.00 97.00 136 ARG A N 1
ATOM 1115 C CA . ARG A 1 136 ? -0.999 4.066 8.584 1.00 97.00 136 ARG A CA 1
ATOM 1116 C C . ARG A 1 136 ? -1.863 4.868 9.556 1.00 97.00 136 ARG A C 1
ATOM 1118 O O . ARG A 1 136 ? -3.068 4.648 9.611 1.00 97.00 136 ARG A O 1
ATOM 1125 N N . HIS A 1 137 ? -1.278 5.838 10.263 1.00 97.75 137 HIS A N 1
ATOM 1126 C CA . HIS A 1 137 ? -2.018 6.670 11.220 1.00 97.75 137 HIS A CA 1
ATOM 1127 C C . HIS A 1 137 ? -3.101 7.544 10.566 1.00 97.75 137 HIS A C 1
ATOM 1129 O O . HIS A 1 137 ? -4.226 7.523 11.063 1.00 97.75 137 HIS A O 1
ATOM 1135 N N . PRO A 1 138 ? -2.838 8.281 9.465 1.00 97.31 138 PRO A N 1
ATOM 1136 C CA . PRO A 1 138 ? -3.879 9.058 8.795 1.00 97.31 138 PRO A CA 1
ATOM 1137 C C . PRO A 1 138 ? -5.067 8.215 8.325 1.00 97.31 138 PRO A C 1
ATOM 1139 O O . PRO A 1 138 ? -6.211 8.627 8.520 1.00 97.31 138 PRO A O 1
ATOM 1142 N N . VAL A 1 139 ? -4.807 7.039 7.739 1.00 97.06 139 VAL A N 1
ATOM 1143 C CA . VAL A 1 139 ? -5.867 6.146 7.252 1.00 97.06 139 VAL A CA 1
ATOM 1144 C C . VAL A 1 139 ? -6.643 5.540 8.420 1.00 97.06 139 VAL A C 1
ATOM 1146 O O . VAL A 1 139 ? -7.862 5.679 8.454 1.00 97.06 139 VAL A O 1
ATOM 1149 N N . CYS A 1 140 ? -5.969 4.955 9.415 1.00 97.44 140 CYS A N 1
ATOM 1150 C CA . CYS A 1 140 ? -6.645 4.372 10.582 1.00 97.44 140 CYS A CA 1
ATOM 1151 C C . CYS A 1 140 ? -7.419 5.431 11.377 1.00 97.44 140 CYS A C 1
ATOM 1153 O O . CYS A 1 140 ? -8.554 5.193 11.768 1.00 97.44 140 CYS A O 1
ATOM 1155 N N . GLY A 1 141 ? -6.863 6.634 11.537 1.00 97.50 141 GLY A N 1
ATOM 1156 C CA . GLY A 1 141 ? -7.552 7.745 12.190 1.00 97.50 141 GLY A CA 1
ATOM 1157 C C . GLY A 1 141 ? -8.763 8.253 11.401 1.00 97.50 141 GLY A C 1
ATOM 1158 O O . GLY A 1 141 ? -9.727 8.722 11.999 1.00 97.50 141 GLY A O 1
ATOM 1159 N N . TRP A 1 142 ? -8.752 8.173 10.067 1.00 97.12 142 TRP A N 1
ATOM 1160 C CA . TRP A 1 142 ? -9.953 8.441 9.271 1.00 97.12 142 TRP A CA 1
ATOM 1161 C C . TRP A 1 142 ? -11.020 7.361 9.491 1.00 97.12 142 TRP A C 1
ATOM 1163 O O . TRP A 1 142 ? -12.170 7.719 9.732 1.00 97.12 142 TRP A O 1
ATOM 1173 N N . ILE A 1 143 ? -10.643 6.077 9.492 1.00 96.69 143 ILE A N 1
ATOM 1174 C CA . ILE A 1 143 ? -11.566 4.957 9.758 1.00 96.69 143 ILE A CA 1
ATOM 1175 C C . ILE A 1 143 ? -12.187 5.097 11.156 1.00 96.69 143 ILE A C 1
ATOM 1177 O O . ILE A 1 143 ? -13.402 5.000 11.309 1.00 96.69 143 ILE A O 1
ATOM 1181 N N . GLU A 1 144 ? -11.364 5.409 12.158 1.00 97.62 144 GLU A N 1
ATOM 1182 C CA . GLU A 1 144 ? -11.785 5.681 13.533 1.00 97.62 144 GLU A CA 1
ATOM 1183 C C . GLU A 1 144 ? -12.834 6.801 13.599 1.00 97.62 144 GLU A C 1
ATOM 1185 O O . GLU A 1 144 ? -13.891 6.628 14.203 1.00 97.62 144 GLU A O 1
ATOM 1190 N N . ARG A 1 145 ? -12.580 7.945 12.946 1.00 97.50 145 ARG A N 1
ATOM 1191 C CA . ARG A 1 145 ? -13.541 9.061 12.913 1.00 97.50 145 ARG A CA 1
ATOM 1192 C C . ARG A 1 145 ? -14.861 8.650 12.270 1.00 97.50 145 ARG A C 1
ATOM 1194 O O . ARG A 1 145 ? -15.913 8.946 12.821 1.00 97.50 145 ARG A O 1
ATOM 1201 N N . GLN A 1 146 ? -14.808 7.934 11.148 1.00 96.25 146 GLN A N 1
ATOM 1202 C CA . GLN A 1 146 ? -16.008 7.454 10.457 1.00 96.25 146 GLN A CA 1
ATOM 1203 C C . GLN A 1 146 ? -16.835 6.478 11.300 1.00 96.25 146 GLN A C 1
ATOM 1205 O O . GLN A 1 146 ? -18.063 6.477 11.203 1.00 96.25 146 GLN A O 1
ATOM 1210 N N . TRP A 1 147 ? -16.180 5.660 12.125 1.00 96.56 147 TRP A N 1
ATOM 1211 C CA . TRP A 1 147 ? -16.855 4.823 13.109 1.00 96.56 147 TRP A CA 1
ATOM 1212 C C . TRP A 1 147 ? -17.488 5.672 14.216 1.00 96.56 147 TRP A C 1
ATOM 1214 O O . TRP A 1 147 ? -18.690 5.580 14.452 1.00 96.56 147 TRP A O 1
ATOM 1224 N N . ASN A 1 148 ? -16.705 6.542 14.859 1.00 97.12 148 ASN A N 1
ATOM 1225 C CA . ASN A 1 148 ? -17.158 7.355 15.990 1.00 97.12 148 ASN A CA 1
ATOM 1226 C C . ASN A 1 148 ? -18.307 8.311 15.624 1.00 97.12 148 ASN A C 1
ATOM 1228 O O . ASN A 1 148 ? -19.159 8.571 16.466 1.00 97.12 148 ASN A O 1
ATOM 1232 N N . GLU A 1 149 ? -18.371 8.799 14.381 1.00 97.25 149 GLU A N 1
ATOM 1233 C CA . GLU A 1 149 ? -19.479 9.626 13.868 1.00 97.25 149 GLU A CA 1
ATOM 1234 C C . GLU A 1 149 ? -20.831 8.893 13.855 1.00 97.25 149 GLU A C 1
ATOM 1236 O O . GLU A 1 149 ? -21.880 9.530 13.936 1.00 97.25 149 GLU A O 1
ATOM 1241 N N . LYS A 1 150 ? -20.818 7.561 13.735 1.00 95.25 150 LYS A N 1
ATOM 1242 C CA . LYS A 1 150 ? -22.023 6.720 13.626 1.00 95.25 150 LYS A CA 1
ATOM 1243 C C . LYS A 1 150 ? -22.319 5.934 14.903 1.00 95.25 150 LYS A C 1
ATOM 1245 O O . LYS A 1 150 ? -23.394 5.348 15.016 1.00 95.25 150 LYS A O 1
ATOM 1250 N N . SER A 1 151 ? -21.373 5.910 15.836 1.00 95.50 151 SER A N 1
ATOM 1251 C CA . SER A 1 151 ? -21.429 5.104 17.050 1.00 95.50 151 SER A CA 1
ATOM 1252 C C . SER A 1 151 ? -21.857 5.932 18.265 1.00 95.50 151 SER A C 1
ATOM 1254 O O . SER A 1 151 ? -21.442 7.085 18.410 1.00 95.50 151 SER A O 1
ATOM 1256 N N . PRO A 1 152 ? -22.660 5.355 19.175 1.00 95.88 152 PRO A N 1
ATOM 1257 C CA . PRO A 1 152 ? -22.982 5.991 20.448 1.00 95.88 152 PRO A CA 1
ATOM 1258 C C . PRO A 1 152 ? -21.736 6.125 21.353 1.00 95.88 152 PRO A C 1
ATOM 1260 O O . PRO A 1 152 ? -20.716 5.476 21.097 1.00 95.88 152 PRO A O 1
ATOM 1263 N N . PRO A 1 153 ? -21.787 6.963 22.411 1.00 94.44 153 PRO A N 1
ATOM 1264 C CA . PRO A 1 153 ? -20.630 7.263 23.265 1.00 94.44 153 PRO A CA 1
ATOM 1265 C C . PRO A 1 153 ? -19.935 6.040 23.887 1.00 94.44 153 PRO A C 1
ATOM 1267 O O . PRO A 1 153 ? -18.715 6.022 24.011 1.00 94.44 153 PRO A O 1
ATOM 1270 N N . ASP A 1 154 ? -20.696 5.010 24.253 1.00 95.00 154 ASP A N 1
ATOM 1271 C CA . ASP A 1 154 ? -20.224 3.737 24.815 1.00 95.00 154 ASP A CA 1
ATOM 1272 C C . ASP A 1 154 ? -19.518 2.839 23.787 1.00 95.00 154 ASP A C 1
ATOM 1274 O O . ASP A 1 154 ? -18.742 1.961 24.154 1.00 95.00 154 ASP A O 1
ATOM 1278 N N . ARG A 1 155 ? -19.719 3.098 22.493 1.00 95.56 155 ARG A N 1
ATOM 1279 C CA . ARG A 1 155 ? -19.088 2.366 21.389 1.00 95.56 155 ARG A CA 1
ATOM 1280 C C . ARG A 1 155 ? -18.047 3.185 20.634 1.00 95.56 155 ARG A C 1
ATOM 1282 O O . ARG A 1 155 ? -17.655 2.799 19.531 1.00 95.56 155 ARG A O 1
ATOM 1289 N N . GLN A 1 156 ? -17.603 4.312 21.185 1.00 96.94 156 GLN A N 1
ATOM 1290 C CA . GLN A 1 156 ? -16.499 5.060 20.591 1.00 96.94 156 GLN A CA 1
ATOM 1291 C C . GLN A 1 156 ? -15.168 4.344 20.796 1.00 96.94 156 GLN A C 1
ATOM 1293 O O . GLN A 1 156 ? -14.939 3.714 21.826 1.00 96.94 156 GLN A O 1
ATOM 1298 N N . VAL A 1 157 ? -14.290 4.454 19.804 1.00 97.81 157 VAL A N 1
ATOM 1299 C CA . VAL A 1 157 ? -12.946 3.874 19.832 1.00 97.81 157 VAL A CA 1
ATOM 1300 C C . VAL A 1 157 ? -12.089 4.621 20.852 1.00 97.81 157 VAL A C 1
ATOM 1302 O O . VAL A 1 157 ? -11.934 5.840 20.761 1.00 97.81 157 VAL A O 1
ATOM 1305 N N . LYS A 1 158 ? -11.511 3.880 21.799 1.00 97.38 158 LYS A N 1
ATOM 1306 C CA . LYS A 1 158 ? -10.515 4.376 22.758 1.00 97.38 158 LYS A CA 1
ATOM 1307 C C . LYS A 1 158 ? -9.103 4.208 22.217 1.00 97.38 158 LYS A C 1
ATOM 1309 O O . LYS A 1 158 ? -8.355 5.179 22.150 1.00 97.38 158 LYS A O 1
ATOM 1314 N N . ALA A 1 159 ? -8.789 2.996 21.778 1.00 97.81 159 ALA A N 1
ATOM 1315 C CA . ALA A 1 159 ? -7.483 2.599 21.278 1.00 97.81 159 ALA A CA 1
ATOM 1316 C C . ALA A 1 159 ? -7.652 1.719 20.037 1.00 97.81 159 ALA A C 1
ATOM 1318 O O . ALA A 1 159 ? -8.702 1.110 19.830 1.00 97.81 159 ALA A O 1
ATOM 1319 N N . TRP A 1 160 ? -6.622 1.640 19.198 1.00 98.25 160 TRP A N 1
ATOM 1320 C CA . TRP A 1 160 ? -6.618 0.696 18.083 1.00 98.25 160 TRP A CA 1
ATOM 1321 C C . TRP A 1 160 ? -5.216 0.210 17.748 1.00 98.25 160 TRP A C 1
ATOM 1323 O O . TRP A 1 160 ? -4.224 0.913 17.944 1.00 98.25 160 TRP A O 1
ATOM 1333 N N . THR A 1 161 ? -5.143 -0.987 17.178 1.00 98.44 161 THR A N 1
ATOM 1334 C CA . THR A 1 161 ? -3.918 -1.601 16.673 1.00 98.44 161 THR A CA 1
ATOM 1335 C C . THR A 1 161 ? -4.154 -2.096 15.252 1.00 98.44 161 THR A C 1
ATOM 1337 O O . THR A 1 161 ? -5.028 -2.922 14.997 1.00 98.44 161 THR A O 1
ATOM 1340 N N . LEU A 1 162 ? -3.360 -1.592 14.309 1.00 98.06 162 LEU A N 1
ATOM 1341 C CA . LEU A 1 162 ? -3.324 -2.099 12.945 1.00 98.06 162 LEU A CA 1
ATOM 1342 C C . LEU A 1 162 ? -2.376 -3.295 12.890 1.00 98.06 162 LEU A C 1
ATOM 1344 O O . LEU A 1 162 ? -1.173 -3.163 13.124 1.00 98.06 162 LEU A O 1
ATOM 1348 N N . VAL A 1 163 ? -2.923 -4.445 12.528 1.00 97.50 163 VAL A N 1
ATOM 1349 C CA . VAL A 1 163 ? -2.224 -5.724 12.463 1.00 97.50 163 VAL A CA 1
ATOM 1350 C C . VAL A 1 163 ? -2.245 -6.236 11.029 1.00 97.50 163 VAL A C 1
ATOM 1352 O O . VAL A 1 163 ? -3.267 -6.164 10.351 1.00 97.50 163 VAL A O 1
ATOM 1355 N N . PHE A 1 164 ? -1.123 -6.786 10.579 1.00 96.06 164 PHE A N 1
ATOM 1356 C CA . PHE A 1 164 ? -1.031 -7.580 9.363 1.00 96.06 164 PHE A CA 1
ATOM 1357 C C . PHE A 1 164 ? -0.786 -9.036 9.734 1.00 96.06 164 PHE A C 1
ATOM 1359 O O . PHE A 1 164 ? 0.155 -9.353 10.460 1.00 96.06 164 PHE A O 1
ATOM 1366 N N . MET A 1 165 ? -1.665 -9.910 9.262 1.00 95.25 165 MET A N 1
ATOM 1367 C CA . MET A 1 165 ? -1.495 -11.350 9.360 1.00 95.25 165 MET A CA 1
ATOM 1368 C C . MET A 1 165 ? -0.689 -11.798 8.147 1.00 95.25 165 MET A C 1
ATOM 1370 O O . MET A 1 165 ? -1.245 -11.954 7.065 1.00 95.25 165 MET A O 1
ATOM 1374 N N . GLU A 1 166 ? 0.623 -11.929 8.326 1.00 92.88 166 GLU A N 1
ATOM 1375 C CA . GLU A 1 166 ? 1.565 -12.261 7.261 1.00 92.88 166 GLU A CA 1
ATOM 1376 C C . GLU A 1 166 ? 1.544 -13.764 6.974 1.00 92.88 166 GLU A C 1
ATOM 1378 O O . GLU A 1 166 ? 1.804 -14.588 7.852 1.00 92.88 166 GLU A O 1
ATOM 1383 N N . GLU A 1 167 ? 1.269 -14.117 5.724 1.00 90.12 167 GLU A N 1
ATOM 1384 C CA . GLU A 1 167 ? 1.300 -15.471 5.190 1.00 90.12 167 GLU A CA 1
ATOM 1385 C C . GLU A 1 167 ? 2.398 -15.555 4.131 1.00 90.12 167 GLU A C 1
ATOM 1387 O O . GLU A 1 167 ? 2.234 -15.172 2.972 1.00 90.12 167 GLU A O 1
ATOM 1392 N N . LYS A 1 168 ? 3.563 -16.052 4.544 1.00 86.50 168 LYS A N 1
ATOM 1393 C CA . LYS A 1 168 ? 4.705 -16.194 3.648 1.00 86.50 168 LYS A CA 1
ATOM 1394 C C . LYS A 1 168 ? 4.698 -17.554 2.960 1.00 86.50 168 LYS A C 1
ATOM 1396 O O . LYS A 1 168 ? 4.641 -18.599 3.612 1.00 86.50 168 LYS A O 1
ATOM 1401 N N . THR A 1 169 ? 4.840 -17.532 1.642 1.00 83.88 169 THR A N 1
ATOM 1402 C CA . THR A 1 169 ? 5.011 -18.722 0.808 1.00 83.88 169 THR A CA 1
ATOM 1403 C C . THR A 1 169 ? 6.485 -19.130 0.793 1.00 83.88 169 THR A C 1
ATOM 1405 O O . THR A 1 169 ? 7.354 -18.381 0.341 1.00 83.88 169 THR A O 1
ATOM 1408 N N . LEU A 1 170 ? 6.788 -20.322 1.309 1.00 79.19 170 LEU A N 1
ATOM 1409 C CA . LEU A 1 170 ? 8.128 -20.908 1.299 1.00 79.19 170 LEU A CA 1
ATOM 1410 C C . LEU A 1 170 ? 8.469 -21.520 -0.070 1.00 79.19 170 LEU A C 1
ATOM 1412 O O . LEU A 1 170 ? 7.571 -21.865 -0.850 1.00 79.19 170 LEU A O 1
ATOM 1416 N N . PRO A 1 171 ? 9.769 -21.746 -0.348 1.00 77.06 171 PRO A N 1
ATOM 1417 C CA . PRO A 1 171 ? 10.190 -22.602 -1.451 1.00 77.06 171 PRO A CA 1
ATOM 1418 C C . PRO A 1 171 ? 9.467 -23.959 -1.410 1.00 77.06 171 PRO A C 1
ATOM 1420 O O . PRO A 1 171 ? 9.190 -24.489 -0.337 1.00 77.06 171 PRO A O 1
ATOM 1423 N N . ALA A 1 172 ? 9.159 -24.517 -2.583 1.00 77.88 172 ALA A N 1
ATOM 1424 C CA . ALA A 1 172 ? 8.316 -25.708 -2.739 1.00 77.88 172 ALA A CA 1
ATOM 1425 C C . ALA A 1 172 ? 6.847 -25.542 -2.286 1.00 77.88 172 ALA A C 1
ATOM 1427 O O . ALA A 1 172 ? 6.207 -26.531 -1.944 1.00 77.88 172 ALA A O 1
ATOM 1428 N N . TYR A 1 173 ? 6.299 -24.320 -2.321 1.00 66.31 173 TYR A N 1
ATOM 1429 C CA . TYR A 1 173 ? 4.860 -24.034 -2.171 1.00 66.31 173 TYR A CA 1
ATOM 1430 C C . TYR A 1 173 ? 4.250 -24.388 -0.806 1.00 66.31 173 TYR A C 1
ATOM 1432 O O . TYR A 1 173 ? 3.053 -24.647 -0.704 1.00 66.31 173 TYR A O 1
ATOM 1440 N N . HIS A 1 174 ? 5.056 -24.387 0.255 1.00 69.12 174 HIS A N 1
ATOM 1441 C CA . HIS A 1 174 ? 4.546 -24.561 1.614 1.00 69.12 174 HIS A CA 1
ATOM 1442 C C . HIS A 1 174 ? 4.225 -23.187 2.212 1.00 69.12 174 HIS A C 1
ATOM 1444 O O . HIS A 1 174 ? 5.099 -22.327 2.277 1.00 69.12 174 HIS A O 1
ATOM 1450 N N . ALA A 1 175 ? 2.989 -22.958 2.650 1.00 70.94 175 ALA A N 1
ATOM 1451 C CA . ALA A 1 175 ? 2.644 -21.742 3.385 1.00 70.94 175 ALA A CA 1
ATOM 1452 C C . ALA A 1 175 ? 3.095 -21.869 4.848 1.00 70.94 175 ALA A C 1
ATOM 1454 O O . ALA A 1 175 ? 2.907 -22.917 5.474 1.00 70.94 175 ALA A O 1
ATOM 1455 N N . LEU A 1 176 ? 3.697 -20.813 5.400 1.00 74.75 176 LEU A N 1
ATOM 1456 C CA . LEU A 1 176 ? 3.908 -20.721 6.843 1.00 74.75 176 LEU A CA 1
ATOM 1457 C C . LEU A 1 176 ? 2.574 -20.545 7.573 1.00 74.75 176 LEU A C 1
ATOM 1459 O O . LEU A 1 176 ? 1.609 -20.013 7.028 1.00 74.75 176 LEU A O 1
ATOM 1463 N N . ILE A 1 177 ? 2.553 -20.948 8.845 1.00 83.06 177 ILE A N 1
ATOM 1464 C CA . ILE A 1 177 ? 1.483 -20.544 9.758 1.00 83.06 177 ILE A CA 1
ATOM 1465 C C . ILE A 1 177 ? 1.471 -19.006 9.787 1.00 83.06 177 ILE A C 1
ATOM 1467 O O . ILE A 1 177 ? 2.535 -18.424 10.033 1.00 83.06 177 ILE A O 1
ATOM 1471 N N . PRO A 1 178 ? 0.316 -18.356 9.542 1.00 88.12 178 PRO A N 1
ATOM 1472 C CA . PRO A 1 178 ? 0.223 -16.904 9.519 1.00 88.12 178 PRO A CA 1
ATOM 1473 C C . PRO A 1 178 ? 0.779 -16.268 10.794 1.00 88.12 178 PRO A C 1
ATOM 1475 O O . PRO A 1 178 ? 0.451 -16.692 11.906 1.00 88.12 178 PRO A O 1
ATOM 1478 N N . GLN A 1 179 ? 1.615 -15.244 10.637 1.00 91.00 179 GLN A N 1
ATOM 1479 C CA . GLN A 1 179 ? 2.254 -14.538 11.745 1.00 91.00 179 GLN A CA 1
ATOM 1480 C C . GLN A 1 179 ? 1.601 -13.182 11.975 1.00 91.00 179 GLN A C 1
ATOM 1482 O O . GLN A 1 179 ? 1.297 -12.445 11.040 1.00 91.00 179 GLN A O 1
ATOM 1487 N N . LYS A 1 180 ? 1.398 -12.835 13.247 1.00 94.44 180 LYS A N 1
ATOM 1488 C CA . LYS A 1 180 ? 0.840 -11.542 13.637 1.00 94.44 180 LYS A CA 1
ATOM 1489 C C . LYS A 1 180 ? 1.942 -10.481 13.634 1.00 94.44 180 LYS A C 1
ATOM 1491 O O . LYS A 1 180 ? 2.835 -10.529 14.477 1.00 94.44 18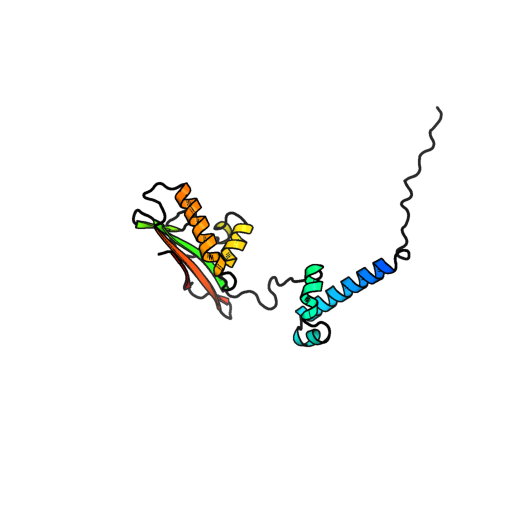0 LYS A O 1
ATOM 1496 N N . VAL A 1 181 ? 1.845 -9.504 12.736 1.00 95.50 181 VAL A N 1
ATOM 1497 C CA . VAL A 1 181 ? 2.762 -8.359 12.650 1.00 95.50 181 VAL A CA 1
ATOM 1498 C C . VAL A 1 181 ? 2.014 -7.080 13.015 1.00 95.50 181 VAL A C 1
ATOM 1500 O O . VAL A 1 181 ? 1.087 -6.665 12.322 1.00 95.50 181 VAL A O 1
ATOM 1503 N N . GLU A 1 182 ? 2.411 -6.427 14.104 1.00 96.75 182 GLU A N 1
ATOM 1504 C CA . GLU A 1 182 ? 1.877 -5.111 14.463 1.00 96.75 182 GLU A CA 1
ATOM 1505 C C . GLU A 1 182 ? 2.496 -4.027 13.570 1.00 96.75 182 GLU A C 1
ATOM 1507 O O . GLU A 1 182 ? 3.716 -3.870 13.509 1.00 96.75 182 GLU A O 1
ATOM 1512 N N . LEU A 1 183 ? 1.653 -3.273 12.863 1.00 96.81 183 LEU A N 1
ATOM 1513 C CA . LEU A 1 183 ? 2.091 -2.237 11.928 1.00 96.81 183 LEU A CA 1
ATOM 1514 C C . LEU A 1 183 ? 2.060 -0.829 12.526 1.00 96.81 183 LEU A C 1
ATOM 1516 O O . LEU A 1 183 ? 2.878 0.014 12.145 1.00 96.81 183 LEU A O 1
ATOM 1520 N N . ALA A 1 184 ? 1.067 -0.546 13.367 1.00 97.12 184 ALA A N 1
ATOM 1521 C CA . ALA A 1 184 ? 0.869 0.733 14.043 1.00 97.12 184 ALA A CA 1
ATOM 1522 C C . ALA A 1 184 ? -0.138 0.569 15.186 1.00 97.12 184 ALA A C 1
ATOM 1524 O O . ALA A 1 184 ? -1.033 -0.270 15.102 1.00 97.12 184 ALA A O 1
ATOM 1525 N N . ARG A 1 185 ? -0.054 1.429 16.202 1.00 97.44 185 ARG A N 1
ATOM 1526 C CA . ARG A 1 185 ? -1.022 1.478 17.302 1.00 97.44 185 ARG A CA 1
ATOM 1527 C C . ARG A 1 185 ? -1.306 2.904 17.742 1.00 97.44 185 ARG A C 1
ATOM 1529 O O . ARG A 1 185 ? -0.419 3.757 17.705 1.00 97.44 185 ARG A O 1
ATOM 1536 N N . LYS A 1 186 ? -2.525 3.135 18.211 1.00 96.50 186 LYS A N 1
ATOM 1537 C CA . LYS A 1 186 ? -2.928 4.309 18.978 1.00 96.50 186 LYS A CA 1
ATOM 1538 C C . LYS A 1 186 ? -3.324 3.825 20.379 1.00 96.50 186 LYS A C 1
ATOM 1540 O O . LYS A 1 186 ? -4.253 3.022 20.457 1.00 96.50 186 LYS A O 1
ATOM 1545 N N . PRO A 1 187 ? -2.591 4.233 21.431 1.00 89.62 187 PRO A N 1
ATOM 1546 C CA . PRO A 1 187 ? -2.949 3.914 22.808 1.00 89.62 187 PRO A CA 1
ATOM 1547 C C . PRO A 1 187 ? -4.209 4.655 23.259 1.00 89.62 187 PRO A C 1
ATOM 1549 O O . PRO A 1 187 ? -4.542 5.692 22.636 1.00 89.62 187 PRO A O 1
#

Secondary structure (DSSP, 8-state):
-PPPPPPPPP------GGG-HHHHHHHHHHHHHHHHHHHHHH-HHHHTTTS-GGGHHHHHHTT------SS-SS---EEEEEEEEEEETTS-EEEGGGTTEEP--SPPS-GGGGSSSHHHHHHHTTTTSGGGHHHHHHHHHHHHHHHHTTS-GGGSEEEEEEEEEEEEBPGGGPBPPPEEEEEEEE-